Protein 6BXR (pdb70)

Foldseek 3Di:
DDWAQFVLQVRFIEAEDAFPPDVVRWDQQDDQDDPAAAAEEALDDLLQFQDDDDRSNSVLVLQVVLLVVLVNDADSVNRRVVRSVVVVVQLVVQQVVACDKDWDDCPDDDPWFNTKIKHANHRPCPQDHCVAFNHPAQMKMKTFTDLSRFPNSDLSRGIYMYHHAGAQRHDLVVNLVSLLSNLLNVLVNLLNCCVDPVVVVHHHAEYEYELHCPPPRNPPHDLQSSLLSLLVSSSVSCVVRVDNHHYYYIHDVVCSVVVNSVVSRVCVVVVVD

Structure (mmCIF, N/CA/C/O backbone):
data_6BXR
#
_entry.id   6BXR
#
_cell.length_a   45.090
_cell.length_b   62.110
_cell.length_c   89.210
_cell.angle_alpha   90.000
_cell.angle_beta   90.000
_cell.angle_gamma   90.000
#
_symmetry.space_group_name_H-M   'P 21 21 21'
#
loop_
_entity.id
_entity.type
_entity.pdbx_description
1 polymer 'Mitochondrial association factor 1'
2 non-polymer 'BROMIDE ION'
3 non-polymer 'SODIUM ION'
4 non-polymer GLYCEROL
5 water water
#
loop_
_atom_site.group_PDB
_atom_site.id
_atom_site.type_symbol
_atom_site.label_atom_id
_atom_site.label_alt_id
_atom_site.label_comp_id
_atom_site.label_asym_id
_atom_site.label_entity_id
_atom_site.label_seq_id
_atom_site.pdbx_PDB_ins_code
_atom_site.Cartn_x
_atom_site.Cartn_y
_atom_site.Cartn_z
_atom_site.occupancy
_atom_site.B_iso_or_equiv
_atom_site.auth_seq_id
_atom_site.auth_comp_id
_atom_site.auth_asym_id
_atom_site.auth_atom_id
_atom_site.pdbx_PDB_model_num
ATOM 1 N N . SER A 1 1 ? 8.823 3.867 0.693 1.00 27.15 173 SER A N 1
ATOM 2 C CA . SER A 1 1 ? 7.752 4.830 0.453 1.00 21.44 173 SER A CA 1
ATOM 3 C C . SER A 1 1 ? 7.730 5.915 1.523 1.00 27.22 173 SER A C 1
ATOM 4 O O . SER A 1 1 ? 8.436 5.833 2.531 1.00 24.90 173 SER A O 1
ATOM 7 N N . GLN A 1 2 ? 6.920 6.942 1.278 1.00 22.79 174 GLN A N 1
ATOM 8 C CA . GLN A 1 2 ? 6.700 8.028 2.220 1.00 24.95 174 GLN A CA 1
ATOM 9 C C . GLN A 1 2 ? 5.202 8.211 2.383 1.00 21.62 174 GLN A C 1
ATOM 10 O O . GLN A 1 2 ? 4.459 8.204 1.397 1.00 21.83 174 GLN A O 1
ATOM 16 N N . THR A 1 3 ? 4.760 8.348 3.628 1.00 20.86 175 THR A N 1
ATOM 17 C CA . THR A 1 3 ? 3.345 8.427 3.955 1.00 18.91 175 THR A CA 1
ATOM 18 C C . THR A 1 3 ? 3.086 9.721 4.708 1.00 22.91 175 THR A C 1
ATOM 19 O O . THR A 1 3 ? 3.805 10.042 5.659 1.00 20.06 175 THR A O 1
ATOM 23 N N . VAL A 1 4 ? 2.069 10.469 4.270 1.00 17.66 176 VAL A N 1
ATOM 24 C CA . VAL A 1 4 ? 1.741 11.770 4.840 1.00 18.00 176 VAL A CA 1
ATOM 25 C C . VAL A 1 4 ? 0.227 11.940 4.829 1.00 17.03 176 VAL A C 1
ATOM 26 O O . VAL A 1 4 ? -0.486 11.302 4.052 1.00 15.17 176 VAL A O 1
ATOM 30 N N . ASP A 1 5 ? -0.264 12.799 5.721 1.00 16.64 177 ASP A N 1
ATOM 31 C CA . ASP A 1 5 ? -1.672 13.180 5.752 1.00 17.97 177 ASP A CA 1
ATOM 32 C C . ASP A 1 5 ? -1.816 14.505 5.011 1.00 18.12 177 ASP A C 1
ATOM 33 O O . ASP A 1 5 ? -1.140 15.480 5.351 1.00 19.14 177 ASP A O 1
ATOM 38 N N . LEU A 1 6 ? -2.697 14.552 4.011 1.00 11.31 178 LEU A N 1
ATOM 39 C CA . LEU A 1 6 ? -2.842 15.735 3.168 1.00 13.49 178 LEU A CA 1
ATOM 40 C C . LEU A 1 6 ? -4.033 16.570 3.624 1.00 13.56 178 LEU A C 1
ATOM 41 O O . LEU A 1 6 ? -5.167 16.084 3.648 1.00 12.14 178 LEU A O 1
ATOM 46 N N . SER A 1 7 ? -3.772 17.833 3.966 1.00 13.09 179 SER A N 1
ATOM 47 C CA . SER A 1 7 ? -4.852 18.717 4.393 1.00 14.06 179 SER A CA 1
ATOM 48 C C . SER A 1 7 ? -5.833 18.992 3.266 1.00 12.29 179 SER A C 1
ATOM 49 O O . SER A 1 7 ? -7.027 19.208 3.523 1.00 15.13 179 SER A O 1
ATOM 52 N N . CYS A 1 8 ? -5.360 18.996 2.016 1.00 10.28 180 CYS A N 1
ATOM 53 C CA . CYS A 1 8 ? -6.244 19.251 0.887 1.00 11.19 180 CYS A CA 1
ATOM 54 C C . CYS A 1 8 ? -7.140 18.063 0.580 1.00 16.26 180 CYS A C 1
ATOM 55 O O . CYS A 1 8 ? -8.036 18.190 -0.262 1.00 15.29 180 CYS A O 1
ATOM 58 N N . LEU A 1 9 ? -6.891 16.917 1.211 1.00 12.43 181 LEU A N 1
ATOM 59 C CA . LEU A 1 9 ? -7.780 15.764 1.154 1.00 13.25 181 LEU A CA 1
ATOM 60 C C . LEU A 1 9 ? -8.422 15.511 2.513 1.00 16.18 181 LEU A C 1
ATOM 61 O O . LEU A 1 9 ? -8.641 14.361 2.907 1.00 16.77 181 LEU A O 1
ATOM 66 N N . SER A 1 10 ? -8.698 16.587 3.251 1.00 15.78 182 SER A N 1
ATOM 67 C CA . SER A 1 10 ? -9.348 16.513 4.561 1.00 18.16 182 SER A CA 1
ATOM 68 C C . SER A 1 10 ? -8.604 15.585 5.521 1.00 17.61 182 SER A C 1
ATOM 69 O O . SER A 1 10 ? -9.205 14.908 6.356 1.00 20.03 182 SER A O 1
ATOM 72 N N . GLY A 1 11 ? -7.279 15.551 5.411 1.00 15.10 183 GLY A N 1
ATOM 73 C CA . GLY A 1 11 ? -6.481 14.759 6.322 1.00 14.01 183 GLY A CA 1
ATOM 74 C C . GLY A 1 11 ? -6.302 13.309 5.932 1.00 15.64 183 GLY A C 1
ATOM 75 O O . GLY A 1 11 ? -5.760 12.530 6.730 1.00 16.23 183 GLY A O 1
ATOM 76 N N . THR A 1 12 ? -6.720 12.927 4.728 1.00 13.77 184 THR A N 1
ATOM 77 C CA . THR A 1 12 ? -6.544 11.555 4.271 1.00 14.28 184 THR A CA 1
ATOM 78 C C . THR A 1 12 ? -5.068 11.179 4.266 1.00 13.65 184 THR A C 1
ATOM 79 O O . THR A 1 12 ? -4.207 11.975 3.891 1.00 12.90 184 THR A O 1
ATOM 83 N N . THR A 1 13 ? -4.785 9.960 4.722 1.00 12.91 185 THR A N 1
ATOM 84 C CA . THR A 1 13 ? -3.442 9.402 4.697 1.00 12.31 185 THR A CA 1
ATOM 85 C C . THR A 1 13 ? -3.105 8.936 3.287 1.00 12.19 185 THR A C 1
ATOM 86 O O . THR A 1 13 ? -3.868 8.173 2.693 1.00 14.14 185 THR A O 1
ATOM 90 N N . VAL A 1 14 ? -1.971 9.393 2.754 1.00 12.35 186 VAL A N 1
ATOM 91 C CA . VAL A 1 14 ? -1.522 9.027 1.413 1.00 12.55 186 VAL A CA 1
ATOM 92 C C . VAL A 1 14 ? -0.119 8.442 1.492 1.00 14.03 186 VAL A C 1
ATOM 93 O O . VAL A 1 14 ? 0.801 9.080 2.016 1.00 14.74 186 VAL A O 1
ATOM 97 N N . ARG A 1 15 ? 0.051 7.257 0.920 1.00 11.62 187 ARG A N 1
ATOM 98 C CA . ARG A 1 15 ? 1.345 6.597 0.810 1.00 10.73 187 ARG A CA 1
ATOM 99 C C . ARG A 1 15 ? 1.853 6.737 -0.619 1.00 11.93 187 ARG A C 1
ATOM 100 O O . ARG A 1 15 ? 1.165 6.342 -1.568 1.00 14.55 187 ARG A O 1
ATOM 108 N N . PHE A 1 16 ? 3.026 7.342 -0.779 1.00 9.79 188 PHE A N 1
ATOM 109 C CA . PHE A 1 16 ? 3.656 7.488 -2.088 1.00 10.54 188 PHE A CA 1
ATOM 110 C C . PHE A 1 16 ? 4.773 6.461 -2.199 1.00 14.49 188 PHE A C 1
ATOM 111 O O . PHE A 1 16 ? 5.776 6.552 -1.485 1.00 14.65 188 PHE A O 1
ATOM 119 N N . PHE A 1 17 ? 4.602 5.486 -3.093 1.00 13.05 189 PHE A N 1
ATOM 120 C CA . PHE A 1 17 ? 5.577 4.409 -3.220 1.00 10.92 189 PHE A CA 1
ATOM 121 C C . PHE A 1 17 ? 6.805 4.867 -3.991 1.00 16.14 189 PHE A C 1
ATOM 122 O O . PHE A 1 17 ? 6.692 5.524 -5.026 1.00 14.44 189 PHE A O 1
ATOM 130 N N . GLY A 1 18 ? 7.982 4.488 -3.492 1.00 16.88 190 GLY A N 1
ATOM 131 C CA . GLY A 1 18 ? 9.202 4.613 -4.252 1.00 19.42 190 GLY A CA 1
ATOM 132 C C . GLY A 1 18 ? 9.438 3.375 -5.091 1.00 19.80 190 GLY A C 1
ATOM 133 O O . GLY A 1 18 ? 8.622 2.446 -5.102 1.00 17.58 190 GLY A O 1
ATOM 134 N N . PRO A 1 19 ? 10.554 3.340 -5.819 1.00 17.94 191 PRO A N 1
ATOM 135 C CA . PRO A 1 19 ? 10.857 2.166 -6.644 1.00 19.34 191 PRO A CA 1
ATOM 136 C C . PRO A 1 19 ? 10.922 0.899 -5.807 1.00 18.75 191 PRO A C 1
ATOM 137 O O . PRO A 1 19 ? 11.493 0.877 -4.714 1.00 19.05 191 PRO A O 1
ATOM 141 N N . SER A 1 20 ? 10.301 -0.158 -6.325 1.00 20.27 192 SER A N 1
ATOM 142 C CA . SER A 1 20 ? 10.330 -1.459 -5.681 1.00 20.90 192 SER A CA 1
ATOM 143 C C . SER A 1 20 ? 11.634 -2.174 -6.012 1.00 19.71 192 SER A C 1
ATOM 144 O O . SER A 1 20 ? 12.479 -1.668 -6.754 1.00 19.74 192 SER A O 1
ATOM 147 N N . HIS A 1 21 ? 11.782 -3.377 -5.458 1.00 20.65 193 HIS A N 1
ATOM 148 C CA . HIS A 1 21 ? 12.884 -4.281 -5.768 1.00 22.00 193 HIS A CA 1
ATOM 149 C C . HIS A 1 21 ? 12.745 -4.926 -7.140 1.00 23.05 193 HIS A C 1
ATOM 150 O O . HIS A 1 21 ? 13.661 -5.638 -7.563 1.00 27.20 193 HIS A O 1
ATOM 157 N N . HIS A 1 22 ? 11.639 -4.703 -7.840 1.00 22.03 194 HIS A N 1
ATOM 158 C CA . HIS A 1 22 ? 11.373 -5.386 -9.094 1.00 21.02 194 HIS A CA 1
ATOM 159 C C . HIS A 1 22 ? 11.964 -4.615 -10.270 1.00 18.32 194 HIS A C 1
ATOM 160 O O . HIS A 1 22 ? 12.298 -3.432 -10.169 1.00 18.43 194 HIS A O 1
ATOM 167 N N . PHE A 1 23 ? 12.113 -5.317 -11.391 1.00 21.89 195 PHE A N 1
ATOM 168 C CA . PHE A 1 23 ? 12.619 -4.688 -12.601 1.00 19.98 195 PHE A CA 1
ATOM 169 C C . PHE A 1 23 ? 11.722 -3.527 -13.004 1.00 25.35 195 PHE A C 1
ATOM 170 O O . PHE A 1 23 ? 10.502 -3.677 -13.115 1.00 24.85 195 PHE A O 1
ATOM 178 N N . GLY A 1 24 ? 12.328 -2.367 -13.240 1.00 22.00 196 GLY A N 1
ATOM 179 C CA . GLY A 1 24 ? 11.562 -1.174 -13.516 1.00 25.07 196 GLY A CA 1
ATOM 180 C C . GLY A 1 24 ? 10.932 -0.533 -12.301 1.00 22.41 196 GLY A C 1
ATOM 181 O O . GLY A 1 24 ? 10.292 0.519 -12.443 1.00 24.23 196 GLY A O 1
ATOM 182 N N . GLY A 1 25 ? 11.080 -1.135 -11.118 1.00 19.80 197 GLY A N 1
ATOM 183 C CA . GLY A 1 25 ? 10.640 -0.545 -9.868 1.00 19.98 197 GLY A CA 1
ATOM 184 C C . GLY A 1 25 ? 9.149 -0.578 -9.612 1.00 18.92 197 GLY A C 1
ATOM 185 O O . GLY A 1 25 ? 8.693 0.047 -8.650 1.00 18.17 197 GLY A O 1
ATOM 186 N N . PHE A 1 26 ? 8.377 -1.302 -10.418 1.00 19.00 198 PHE A N 1
ATOM 187 C CA . PHE A 1 26 ? 6.924 -1.219 -10.323 1.00 15.10 198 PHE A CA 1
ATOM 188 C C . PHE A 1 26 ? 6.428 -1.753 -8.983 1.00 16.83 198 PHE A C 1
ATOM 189 O O . PHE A 1 26 ? 6.952 -2.732 -8.447 1.00 14.98 198 PHE A O 1
ATOM 197 N N . THR A 1 27 ? 5.413 -1.093 -8.438 1.00 12.09 199 THR A N 1
ATOM 198 C CA . THR A 1 27 ? 4.870 -1.494 -7.150 1.00 13.88 199 THR A CA 1
ATOM 199 C C . THR A 1 27 ? 4.065 -2.778 -7.311 1.00 11.03 199 THR A C 1
ATOM 200 O O . THR A 1 27 ? 3.252 -2.877 -8.237 1.00 9.37 199 THR A O 1
ATOM 204 N N . PRO A 1 28 ? 4.263 -3.781 -6.459 1.00 10.95 200 PRO A N 1
ATOM 205 C CA . PRO A 1 28 ? 3.433 -4.989 -6.562 1.00 9.71 200 PRO A CA 1
ATOM 206 C C . PRO A 1 28 ? 1.978 -4.644 -6.302 1.00 9.48 200 PRO A C 1
ATOM 207 O O . PRO A 1 28 ? 1.667 -3.722 -5.547 1.00 10.06 200 PRO A O 1
ATOM 211 N N . LEU A 1 29 ? 1.083 -5.386 -6.959 1.00 11.90 201 LEU A N 1
ATOM 212 C CA . LEU A 1 29 ? -0.344 -5.131 -6.771 1.00 10.39 201 LEU A CA 1
ATOM 213 C C . LEU A 1 29 ? -0.786 -5.482 -5.358 1.00 10.71 201 LEU A C 1
ATOM 214 O O . LEU A 1 29 ? -1.627 -4.785 -4.777 1.00 8.76 201 LEU A O 1
ATOM 219 N N . TYR A 1 30 ? -0.240 -6.563 -4.799 1.00 9.70 202 TYR A N 1
ATOM 220 C CA . TYR A 1 30 ? -0.597 -7.051 -3.472 1.00 8.93 202 TYR A CA 1
ATOM 221 C C . TYR A 1 30 ? 0.670 -7.480 -2.747 1.00 10.84 202 TYR A C 1
ATOM 222 O O . TYR A 1 30 ? 1.622 -7.955 -3.369 1.00 12.72 202 TYR A O 1
ATOM 231 N N . ASP A 1 31 ? 0.668 -7.303 -1.406 1.00 11.38 203 ASP A N 1
ATOM 232 C CA . ASP A 1 31 ? 1.795 -7.533 -0.514 1.00 11.36 203 ASP A CA 1
ATOM 233 C C . ASP A 1 31 ? 1.712 -8.915 0.120 1.00 12.11 203 ASP A C 1
ATOM 234 O O . ASP A 1 31 ? 0.625 -9.489 0.244 1.00 12.46 203 ASP A O 1
ATOM 239 N N . PRO A 1 32 ? 2.851 -9.463 0.543 1.00 11.99 204 PRO A N 1
ATOM 240 C CA . PRO A 1 32 ? 2.838 -10.829 1.087 1.00 15.81 204 PRO A CA 1
ATOM 241 C C . PRO A 1 32 ? 2.231 -10.942 2.473 1.00 14.62 204 PRO A C 1
ATOM 242 O O . PRO A 1 32 ? 1.687 -12.003 2.804 1.00 18.24 204 PRO A O 1
ATOM 246 N N . ALA A 1 33 ? 2.318 -9.909 3.308 1.00 16.46 205 ALA A N 1
ATOM 247 C CA . ALA A 1 33 ? 1.841 -9.996 4.690 1.00 21.20 205 ALA A CA 1
ATOM 248 C C . ALA A 1 33 ? 1.146 -8.702 5.080 1.00 20.43 205 ALA A C 1
ATOM 249 O O . ALA A 1 33 ? 1.528 -8.038 6.048 1.00 21.76 205 ALA A O 1
ATOM 251 N N . PRO A 1 34 ? 0.097 -8.321 4.353 1.00 19.98 206 PRO A N 1
ATOM 252 C CA . PRO A 1 34 ? -0.567 -7.049 4.646 1.00 16.17 206 PRO A CA 1
ATOM 253 C C . PRO A 1 34 ? -1.295 -7.098 5.979 1.00 17.33 206 PRO A C 1
ATOM 254 O O . PRO A 1 34 ? -1.867 -8.122 6.365 1.00 20.27 206 PRO A O 1
ATOM 258 N N . ASP A 1 35 ? -1.264 -5.972 6.689 1.00 18.11 207 ASP A N 1
ATOM 259 C CA . ASP A 1 35 ? -2.000 -5.867 7.940 1.00 22.02 207 ASP A CA 1
ATOM 260 C C . ASP A 1 35 ? -3.337 -5.161 7.778 1.00 22.24 207 ASP A C 1
ATOM 261 O O . ASP A 1 35 ? -4.101 -5.084 8.746 1.00 21.62 207 ASP A O 1
ATOM 266 N N . LYS A 1 36 ? -3.649 -4.668 6.580 1.00 17.95 208 LYS A N 1
ATOM 267 C CA . LYS A 1 36 ? -4.977 -4.149 6.287 1.00 17.87 208 LYS A CA 1
ATOM 268 C C . LYS A 1 36 ? -5.351 -4.512 4.855 1.00 14.44 208 LYS A C 1
ATOM 269 O O . LYS A 1 36 ? -4.516 -4.976 4.072 1.00 12.16 208 LYS A O 1
ATOM 275 N N . ARG A 1 37 ? -6.633 -4.324 4.524 1.00 10.62 209 ARG A N 1
ATOM 276 C CA . ARG A 1 37 ? -7.160 -4.703 3.212 1.00 12.02 209 ARG A CA 1
ATOM 277 C C . ARG A 1 37 ? -7.046 -3.510 2.280 1.00 9.78 209 ARG A C 1
ATOM 278 O O . ARG A 1 37 ? -7.787 -2.530 2.416 1.00 9.51 209 ARG A O 1
ATOM 286 N N . VAL A 1 38 ? -6.116 -3.596 1.337 1.00 9.36 210 VAL A N 1
ATOM 287 C CA . VAL A 1 38 ? -5.895 -2.565 0.329 1.00 8.96 210 VAL A CA 1
ATOM 288 C C . VAL A 1 38 ? -6.366 -3.117 -1.011 1.00 7.77 210 VAL A C 1
ATOM 289 O O . VAL A 1 38 ? -5.827 -4.121 -1.500 1.00 9.07 210 VAL A O 1
ATOM 293 N N . ALA A 1 39 ? -7.373 -2.467 -1.596 1.00 9.01 211 ALA A N 1
ATOM 294 C CA . ALA A 1 39 ? -7.885 -2.823 -2.918 1.00 9.95 211 ALA A CA 1
ATOM 295 C C . ALA A 1 39 ? -7.083 -2.098 -3.994 1.00 7.34 211 ALA A C 1
ATOM 296 O O . ALA A 1 39 ? -6.972 -0.868 -3.979 1.00 8.11 211 ALA A O 1
ATOM 298 N N . THR A 1 40 ? -6.525 -2.850 -4.932 1.00 6.18 212 THR A N 1
ATOM 299 C CA . THR A 1 40 ? -5.753 -2.234 -6.003 1.00 7.35 212 THR A CA 1
ATOM 300 C C . THR A 1 40 ? -6.649 -1.981 -7.209 1.00 8.31 212 THR A C 1
ATOM 301 O O . THR A 1 40 ? -7.522 -2.796 -7.537 1.00 6.96 212 THR A O 1
ATOM 305 N N . VAL A 1 41 ? -6.457 -0.819 -7.841 1.00 6.39 213 VAL A N 1
ATOM 306 C CA . VAL A 1 41 ? -7.360 -0.328 -8.874 1.00 6.66 213 VAL A CA 1
ATOM 307 C C . VAL A 1 41 ? -6.717 -0.582 -10.228 1.00 10.23 213 VAL A C 1
ATOM 308 O O . VAL A 1 41 ? -5.685 0.010 -10.556 1.00 10.37 213 VAL A O 1
ATOM 312 N N . ASP A 1 42 ? -7.324 -1.470 -11.009 1.00 7.30 214 ASP A N 1
ATOM 313 C CA . ASP A 1 42 ? -6.861 -1.755 -12.361 1.00 7.02 214 ASP A CA 1
ATOM 314 C C . ASP A 1 42 ? -7.193 -0.582 -13.275 1.00 9.56 214 ASP A C 1
ATOM 315 O O . ASP A 1 42 ? -8.322 -0.086 -13.269 1.00 10.09 214 ASP A O 1
ATOM 320 N N . ALA A 1 43 ? -6.200 -0.128 -14.044 1.00 7.27 215 ALA A N 1
ATOM 321 C CA . ALA A 1 43 ? -6.417 0.831 -15.130 1.00 8.83 215 ALA A CA 1
ATOM 322 C C . ALA A 1 43 ? -6.989 0.041 -16.301 1.00 9.76 215 ALA A C 1
ATOM 323 O O . ALA A 1 43 ? -6.267 -0.502 -17.148 1.00 11.26 215 ALA A O 1
ATOM 325 N N . GLY A 1 44 ? -8.310 -0.055 -16.335 1.00 8.42 216 GLY A N 1
ATOM 326 C CA . GLY A 1 44 ? -8.956 -0.945 -17.271 1.00 9.72 216 GLY A CA 1
ATOM 327 C C . GLY A 1 44 ? -8.984 -0.454 -18.706 1.00 10.31 216 GLY A C 1
ATOM 328 O O . GLY A 1 44 ? -8.713 0.699 -19.025 1.00 12.13 216 GLY A O 1
ATOM 329 N N . ALA A 1 45 ? -9.331 -1.387 -19.586 1.00 7.58 217 ALA A N 1
ATOM 330 C CA . ALA A 1 45 ? -9.571 -1.121 -20.990 1.00 8.67 217 ALA A CA 1
ATOM 331 C C . ALA A 1 45 ? -11.026 -0.718 -21.190 1.00 9.73 217 ALA A C 1
ATOM 332 O O . ALA A 1 45 ? -11.907 -1.113 -20.422 1.00 10.42 217 ALA A O 1
ATOM 334 N N . ASN A 1 46 ? -11.275 0.065 -22.243 1.00 9.84 218 ASN A N 1
ATOM 335 C CA . ASN A 1 46 ? -12.643 0.467 -22.553 1.00 10.53 218 ASN A CA 1
ATOM 336 C C . ASN A 1 46 ? -13.543 -0.744 -22.766 1.00 14.08 218 ASN A C 1
ATOM 337 O O . ASN A 1 46 ? -14.738 -0.700 -22.453 1.00 10.73 218 ASN A O 1
ATOM 342 N N . ALA A 1 47 ? -12.988 -1.832 -23.307 1.00 10.42 219 ALA A N 1
ATOM 343 C CA . ALA A 1 47 ? -13.764 -3.026 -23.613 1.00 10.53 219 ALA A CA 1
ATOM 344 C C . ALA A 1 47 ? -13.970 -3.932 -22.401 1.00 11.14 219 ALA A C 1
ATOM 345 O O . ALA A 1 47 ? -14.669 -4.944 -22.520 1.00 12.27 219 ALA A O 1
ATOM 347 N N . LEU A 1 48 ? -13.394 -3.585 -21.242 1.00 9.52 220 LEU A N 1
ATOM 348 C CA . LEU A 1 48 ? -13.715 -4.163 -19.935 1.00 9.20 220 LEU A CA 1
ATOM 349 C C . LEU A 1 48 ? -13.152 -5.565 -19.713 1.00 10.06 220 LEU A C 1
ATOM 350 O O . LEU A 1 48 ? -13.596 -6.258 -18.800 1.00 10.33 220 LEU A O 1
ATOM 355 N N . PHE A 1 49 ? -12.148 -5.991 -20.474 1.00 8.60 221 PHE A N 1
ATOM 356 C CA . PHE A 1 49 ? -11.471 -7.251 -20.201 1.00 9.49 221 PHE A CA 1
ATOM 357 C C . PHE A 1 49 ? -10.303 -7.046 -19.234 1.00 8.91 221 PHE A C 1
ATOM 358 O O . PHE A 1 49 ? -9.731 -5.956 -19.127 1.00 7.54 221 PHE A O 1
ATOM 366 N N . ILE A 1 50 ? -9.930 -8.129 -18.550 1.00 8.33 222 ILE A N 1
ATOM 367 C CA . ILE A 1 50 ? -8.696 -8.182 -17.776 1.00 9.20 222 ILE A CA 1
ATOM 368 C C . ILE A 1 50 ? -7.683 -8.968 -18.597 1.00 10.02 222 ILE A C 1
ATOM 369 O O . ILE A 1 50 ? -7.888 -10.152 -18.882 1.00 11.27 222 ILE A O 1
ATOM 374 N N . GLY A 1 51 ? -6.611 -8.299 -19.001 1.00 10.75 223 GLY A N 1
ATOM 375 C CA . GLY A 1 51 ? -5.652 -8.865 -19.933 1.00 9.83 223 GLY A CA 1
ATOM 376 C C . GLY A 1 51 ? -4.864 -7.737 -20.577 1.00 12.41 223 GLY A C 1
ATOM 377 O O . GLY A 1 51 ? -4.849 -6.621 -20.081 1.00 12.23 223 GLY A O 1
ATOM 378 N N . GLY A 1 52 ? -4.203 -8.061 -21.679 1.00 14.88 224 GLY A N 1
ATOM 379 C CA . GLY A 1 52 ? -3.482 -7.034 -22.407 1.00 17.21 224 GLY A CA 1
ATOM 380 C C . GLY A 1 52 ? -2.165 -6.666 -21.742 1.00 15.95 224 GLY A C 1
ATOM 381 O O . GLY A 1 52 ? -1.515 -7.478 -21.085 1.00 14.38 224 GLY A O 1
ATOM 382 N N . GLY A 1 53 ? -1.763 -5.411 -21.934 1.00 14.97 225 GLY A N 1
ATOM 383 C CA . GLY A 1 53 ? -0.501 -4.919 -21.436 1.00 17.33 225 GLY A CA 1
ATOM 384 C C . GLY A 1 53 ? -0.647 -4.027 -20.215 1.00 18.48 225 GLY A C 1
ATOM 385 O O . GLY A 1 53 ? -1.727 -3.841 -19.658 1.00 15.78 225 GLY A O 1
ATOM 386 N N . GLY A 1 54 ? 0.493 -3.478 -19.807 1.00 17.33 226 GLY A N 1
ATOM 387 C CA . GLY A 1 54 ? 0.566 -2.547 -18.700 1.00 13.88 226 GLY A CA 1
ATOM 388 C C . GLY A 1 54 ? -0.027 -3.114 -17.424 1.00 14.32 226 GLY A C 1
ATOM 389 O O . GLY A 1 54 ? 0.049 -4.316 -17.139 1.00 13.89 226 GLY A O 1
ATOM 390 N N . LEU A 1 55 ? -0.668 -2.221 -16.667 1.00 12.55 227 LEU A N 1
ATOM 391 C CA . LEU A 1 55 ? -1.223 -2.582 -15.368 1.00 9.21 227 LEU A CA 1
ATOM 392 C C . LEU A 1 55 ? -2.323 -3.635 -15.496 1.00 10.00 227 LEU A C 1
ATOM 393 O O . LEU A 1 55 ? -2.414 -4.553 -14.673 1.00 10.23 227 LEU A O 1
ATOM 398 N N . ASN A 1 56 ? -3.174 -3.514 -16.517 1.00 9.43 228 ASN A N 1
ATOM 399 C CA . ASN A 1 56 ? -4.233 -4.503 -16.723 1.00 6.12 228 ASN A CA 1
ATOM 400 C C . ASN A 1 56 ? -3.636 -5.884 -16.956 1.00 10.38 228 ASN A C 1
ATOM 401 O O . ASN A 1 56 ? -4.138 -6.887 -16.432 1.00 10.87 228 ASN A O 1
ATOM 406 N N . GLY A 1 57 ? -2.538 -5.949 -17.713 1.00 9.70 229 GLY A N 1
ATOM 407 C CA . GLY A 1 57 ? -1.843 -7.210 -17.895 1.00 11.88 229 GLY A CA 1
ATOM 408 C C . GLY A 1 57 ? -1.235 -7.739 -16.610 1.00 14.30 229 GLY A C 1
ATOM 409 O O . GLY A 1 57 ? -1.164 -8.952 -16.409 1.00 13.86 229 GLY A O 1
ATOM 410 N N . GLN A 1 58 ? -0.775 -6.846 -15.729 1.00 11.43 230 GLN A N 1
ATOM 411 C CA . GLN A 1 58 ? -0.269 -7.297 -14.437 1.00 13.85 230 GLN A CA 1
ATOM 412 C C . GLN A 1 58 ? -1.378 -7.887 -13.572 1.00 13.46 230 GLN A C 1
ATOM 413 O O . GLN A 1 58 ? -1.141 -8.858 -12.844 1.00 12.85 230 GLN A O 1
ATOM 419 N N . PHE A 1 59 ? -2.595 -7.335 -13.641 1.00 11.68 231 PHE A N 1
ATOM 420 C CA . PHE A 1 59 ? -3.714 -7.961 -12.940 1.00 8.98 231 PHE A CA 1
ATOM 421 C C . PHE A 1 59 ? -3.994 -9.349 -13.496 1.00 9.51 231 PHE A C 1
ATOM 422 O O . PHE A 1 59 ? -4.245 -10.294 -12.734 1.00 10.71 231 PHE A O 1
ATOM 430 N N . ALA A 1 60 ? -3.975 -9.485 -14.823 1.00 11.27 232 ALA A N 1
ATOM 431 C CA . ALA A 1 60 ? -4.192 -10.791 -15.429 1.00 10.20 232 ALA A CA 1
ATOM 432 C C . ALA A 1 60 ? -3.152 -11.780 -14.932 1.00 11.21 232 ALA A C 1
ATOM 433 O O . ALA A 1 60 ? -3.489 -12.885 -14.492 1.00 12.19 232 ALA A O 1
ATOM 435 N N . LYS A 1 61 ? -1.880 -11.376 -14.957 1.00 12.79 233 LYS A N 1
ATOM 436 C CA . LYS A 1 61 ? -0.796 -12.256 -14.523 1.00 12.67 233 LYS A CA 1
ATOM 437 C C . LYS A 1 61 ? -0.984 -12.693 -13.073 1.00 13.99 233 LYS A C 1
ATOM 438 O O . LYS A 1 61 ? -0.880 -13.883 -12.749 1.00 12.71 233 LYS A O 1
ATOM 444 N N . THR A 1 62 ? -1.284 -11.743 -12.188 1.00 11.49 234 THR A N 1
ATOM 445 C CA . THR A 1 62 ? -1.491 -12.073 -10.780 1.00 12.05 234 THR A CA 1
ATOM 446 C C . THR A 1 62 ? -2.583 -13.124 -10.611 1.00 11.71 234 THR A C 1
ATOM 447 O O . THR A 1 62 ? -2.403 -14.120 -9.902 1.00 12.29 234 THR A O 1
ATOM 451 N N . LEU A 1 63 ? -3.728 -12.923 -11.262 1.00 10.00 235 LEU A N 1
ATOM 452 C CA . LEU A 1 63 ? -4.836 -13.857 -11.095 1.00 10.66 235 LEU A CA 1
ATOM 453 C C . LEU A 1 63 ? -4.522 -15.205 -11.736 1.00 13.34 235 LEU A C 1
ATOM 454 O O . LEU A 1 63 ? -4.835 -16.262 -11.170 1.00 11.00 235 LEU A O 1
ATOM 459 N N . LEU A 1 64 ? -3.927 -15.182 -12.930 1.00 9.22 236 LEU A N 1
ATOM 460 C CA . LEU A 1 64 ? -3.570 -16.420 -13.614 1.00 9.43 236 LEU A CA 1
ATOM 461 C C . LEU A 1 64 ? -2.541 -17.215 -12.821 1.00 11.54 236 LEU A C 1
ATOM 462 O O . LEU A 1 64 ? -2.624 -18.448 -12.743 1.00 14.57 236 LEU A O 1
ATOM 467 N N . GLU A 1 65 ? -1.572 -16.530 -12.212 1.00 11.09 237 GLU A N 1
ATOM 468 C CA . GLU A 1 65 ? -0.556 -17.248 -11.450 1.00 15.42 237 GLU A CA 1
ATOM 469 C C . GLU A 1 65 ? -1.144 -17.899 -10.204 1.00 14.82 237 GLU A C 1
ATOM 470 O O . GLU A 1 65 ? -0.800 -19.042 -9.874 1.00 14.09 237 GLU A O 1
ATOM 476 N N . GLU A 1 66 ? -2.041 -17.201 -9.506 1.00 12.17 238 GLU A N 1
ATOM 477 C CA . GLU A 1 66 ? -2.680 -17.807 -8.348 1.00 11.68 238 GLU A CA 1
ATOM 478 C C . GLU A 1 66 ? -3.565 -18.978 -8.762 1.00 12.62 238 GLU A C 1
ATOM 479 O O . GLU A 1 66 ? -3.546 -20.036 -8.123 1.00 13.05 238 GLU A O 1
ATOM 485 N N . ALA A 1 67 ? -4.324 -18.825 -9.848 1.00 10.18 239 ALA A N 1
ATOM 486 C CA . ALA A 1 67 ? -5.138 -19.939 -10.317 1.00 13.05 239 ALA A CA 1
ATOM 487 C C . ALA A 1 67 ? -4.278 -21.163 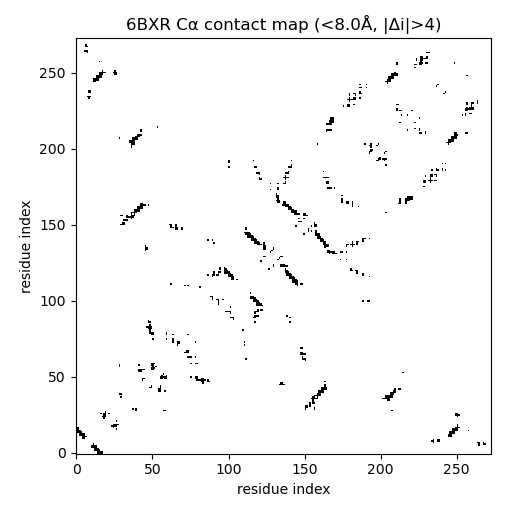-10.624 1.00 12.61 239 ALA A C 1
ATOM 488 O O . ALA A 1 67 ? -4.634 -22.287 -10.250 1.00 14.30 239 ALA A O 1
ATOM 490 N N . GLU A 1 68 ? -3.138 -20.960 -11.292 1.00 13.97 240 GLU A N 1
ATOM 491 C CA . GLU A 1 68 ? -2.257 -22.077 -11.640 1.00 13.79 240 GLU A CA 1
ATOM 492 C C . GLU A 1 68 ? -1.766 -22.804 -10.391 1.00 14.50 240 GLU A C 1
ATOM 493 O O . GLU A 1 68 ? -1.716 -24.043 -10.357 1.00 15.05 240 GLU A O 1
ATOM 499 N N . LYS A 1 69 ? -1.397 -22.048 -9.351 1.00 14.62 241 LYS A N 1
ATOM 500 C CA . LYS A 1 69 ? -0.954 -22.664 -8.097 1.00 11.37 241 LYS A CA 1
ATOM 501 C C . LYS A 1 69 ? -2.026 -23.567 -7.509 1.00 14.46 241 LYS A C 1
ATOM 502 O O . LYS A 1 69 ? -1.714 -24.578 -6.867 1.00 12.53 241 LYS A O 1
ATOM 508 N N . HIS A 1 70 ? -3.293 -23.206 -7.690 1.00 14.66 242 HIS A N 1
ATOM 509 C CA . HIS A 1 70 ? -4.398 -23.969 -7.135 1.00 14.94 242 HIS A CA 1
ATOM 510 C C . HIS A 1 70 ? -4.914 -25.041 -8.083 1.00 16.62 242 HIS A C 1
ATOM 511 O O . HIS A 1 70 ? -5.901 -25.709 -7.760 1.00 18.12 242 HIS A O 1
ATOM 518 N N . GLY A 1 71 ? -4.258 -25.237 -9.224 1.00 16.62 243 GLY A N 1
ATOM 519 C CA . GLY A 1 71 ? -4.682 -26.250 -10.163 1.00 19.82 243 GLY A CA 1
ATOM 520 C C . GLY A 1 71 ? -5.952 -25.913 -10.898 1.00 21.39 243 GLY A C 1
ATOM 521 O O . GLY A 1 71 ? -6.582 -26.803 -11.467 1.00 25.08 243 GLY A O 1
ATOM 522 N N . ILE A 1 72 ? -6.357 -24.651 -10.882 1.00 15.88 244 ILE A N 1
ATOM 523 C CA . ILE A 1 72 ? -7.523 -24.201 -11.624 1.00 19.81 244 ILE A CA 1
ATOM 524 C C . ILE A 1 72 ? -7.104 -23.979 -13.068 1.00 22.37 244 ILE A C 1
ATOM 525 O O . ILE A 1 72 ? -6.177 -23.209 -13.342 1.00 24.25 244 ILE A O 1
ATOM 530 N N . ARG A 1 73 ? -7.776 -24.655 -13.995 1.00 22.71 245 ARG A N 1
ATOM 531 C CA . ARG A 1 73 ? -7.454 -24.508 -15.411 1.00 22.50 245 ARG A CA 1
ATOM 532 C C . ARG A 1 73 ? -8.108 -23.215 -15.892 1.00 22.05 245 ARG A C 1
ATOM 533 O O . ARG A 1 73 ? -9.330 -23.126 -16.023 1.00 29.09 245 ARG A O 1
ATOM 541 N N . LEU A 1 74 ? -7.285 -22.193 -16.112 1.00 20.49 246 LEU A N 1
ATOM 542 C CA . LEU A 1 74 ? -7.765 -20.870 -16.504 1.00 17.22 246 LEU A CA 1
ATOM 543 C C . LEU A 1 74 ? -6.713 -20.272 -17.423 1.00 14.91 246 LEU A C 1
ATOM 544 O O . LEU A 1 74 ? -5.618 -19.943 -16.960 1.00 15.72 246 LEU A O 1
ATOM 549 N N . THR A 1 75 ? -7.032 -20.127 -18.700 1.00 12.96 247 THR A N 1
ATOM 550 C CA . THR A 1 75 ? -6.068 -19.510 -19.600 1.00 14.11 247 THR A CA 1
ATOM 551 C C . THR A 1 75 ? -6.234 -17.998 -19.604 1.00 14.35 247 THR A C 1
ATOM 552 O O . THR A 1 75 ? -7.273 -17.475 -19.190 1.00 11.65 247 THR A O 1
ATOM 556 N N . PRO A 1 76 ? -5.227 -17.256 -20.069 1.00 13.71 248 PRO A N 1
ATOM 557 C CA . PRO A 1 76 ? -5.418 -15.801 -20.197 1.00 14.06 248 PRO A CA 1
ATOM 558 C C . PRO A 1 76 ? -6.593 -15.437 -21.090 1.00 13.79 248 PRO A C 1
ATOM 559 O O . PRO A 1 76 ? -7.313 -14.464 -20.809 1.00 12.90 248 PRO A O 1
ATOM 563 N N . GLU A 1 77 ? -6.821 -16.212 -22.152 1.00 13.33 249 GLU A N 1
ATOM 564 C CA . GLU A 1 77 ? -7.942 -15.936 -23.045 1.00 13.84 249 GLU A CA 1
ATOM 565 C C . GLU A 1 77 ? -9.280 -16.145 -22.343 1.00 11.43 249 GLU A C 1
ATOM 566 O O . GLU A 1 77 ? -10.207 -15.335 -22.504 1.00 11.52 249 GLU A O 1
ATOM 572 N N . GLU A 1 78 ? -9.396 -17.222 -21.562 1.00 12.29 250 GLU A N 1
ATOM 573 C CA . GLU A 1 78 ? -10.600 -17.448 -20.771 1.00 11.05 250 GLU A CA 1
ATOM 574 C C . GLU A 1 78 ? -10.786 -16.349 -19.735 1.00 11.79 250 GLU A C 1
ATOM 575 O O . GLU A 1 78 ? -11.908 -15.877 -19.522 1.00 12.47 250 GLU A O 1
ATOM 581 N N . LEU A 1 79 ? -9.700 -15.915 -19.092 1.00 11.22 251 LEU A N 1
ATOM 582 C CA . LEU A 1 79 ? -9.838 -14.847 -18.108 1.00 8.63 251 LEU A CA 1
ATOM 583 C C . LEU A 1 79 ? -10.292 -13.556 -18.774 1.00 11.22 251 LEU A C 1
ATOM 584 O O . LEU A 1 79 ? -11.153 -12.844 -18.242 1.00 10.50 251 LEU A O 1
ATOM 589 N N . SER A 1 80 ? -9.724 -13.244 -19.940 1.00 11.38 252 SER A N 1
ATOM 590 C CA . SER A 1 80 ? -10.098 -12.038 -20.670 1.00 9.72 252 SER A CA 1
ATOM 591 C C . SER A 1 80 ? -11.572 -12.066 -21.066 1.00 9.93 252 SER A C 1
ATOM 592 O O . SER A 1 80 ? -12.312 -11.096 -20.844 1.00 11.44 252 SER A O 1
ATOM 595 N N . GLN A 1 81 ? -12.016 -13.174 -21.655 1.00 10.32 253 GLN A N 1
ATOM 596 C CA . GLN A 1 81 ? -13.401 -13.257 -22.113 1.00 11.01 253 GLN A CA 1
ATOM 597 C C . GLN A 1 81 ? -14.371 -13.238 -20.944 1.00 11.42 253 GLN A C 1
ATOM 598 O O . GLN A 1 81 ? -15.429 -12.604 -21.022 1.00 10.61 253 GLN A O 1
ATOM 604 N N . HIS A 1 82 ? -14.026 -13.940 -19.859 1.00 10.02 254 HIS A N 1
ATOM 605 C CA . HIS A 1 82 ? -14.913 -14.047 -18.707 1.00 11.18 254 HIS A CA 1
ATOM 606 C C . HIS A 1 82 ? -15.042 -12.712 -17.994 1.00 11.45 254 HIS A C 1
ATOM 607 O O . HIS A 1 82 ? -16.154 -12.236 -17.736 1.00 9.26 254 HIS A O 1
ATOM 614 N N . SER A 1 83 ? -13.909 -12.098 -17.660 1.00 10.84 255 SER A N 1
ATOM 615 C CA . SER A 1 83 ? -13.955 -10.806 -16.988 1.00 8.86 255 SER A CA 1
ATOM 616 C C . SER A 1 83 ? -14.703 -9.785 -1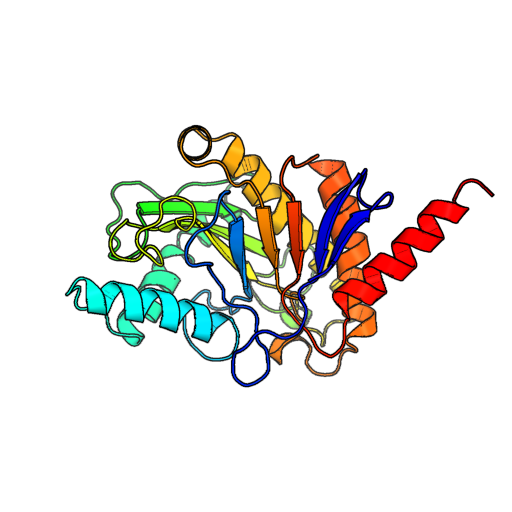7.833 1.00 9.38 255 SER A C 1
ATOM 617 O O . SER A 1 83 ? -15.462 -8.967 -17.301 1.00 10.51 255 SER A O 1
ATOM 620 N N . GLN A 1 84 ? -14.532 -9.835 -19.160 1.00 9.16 256 GLN A N 1
ATOM 621 C CA . GLN A 1 84 ? -15.269 -8.920 -20.024 1.00 8.90 256 GLN A CA 1
ATOM 622 C C . GLN A 1 84 ? -16.770 -9.171 -19.945 1.00 9.32 256 GLN A C 1
ATOM 623 O O . GLN A 1 84 ? -17.557 -8.224 -19.830 1.00 10.40 256 GLN A O 1
ATOM 629 N N . ARG A 1 85 ? -17.186 -10.440 -19.981 1.00 9.18 257 ARG A N 1
ATOM 630 C CA . ARG A 1 85 ? -18.610 -10.751 -19.920 1.00 11.34 257 ARG A CA 1
ATOM 631 C C . ARG A 1 85 ? -19.217 -10.279 -18.603 1.00 12.87 257 ARG A C 1
ATOM 632 O O . ARG A 1 85 ? -20.286 -9.653 -18.590 1.00 10.91 257 ARG A O 1
ATOM 640 N N . ILE A 1 86 ? -18.529 -10.559 -17.487 1.00 8.88 258 ILE A N 1
ATOM 641 C CA . ILE A 1 86 ? -18.989 -10.130 -16.164 1.00 10.50 258 ILE A CA 1
ATOM 642 C C . ILE A 1 86 ? -19.106 -8.614 -16.105 1.00 10.74 258 ILE A C 1
ATOM 643 O O . ILE A 1 86 ? -20.115 -8.062 -15.651 1.00 9.10 258 ILE A O 1
ATOM 648 N N . GLN A 1 87 ? -18.062 -7.915 -16.547 1.00 8.77 259 GLN A N 1
ATOM 649 C CA . GLN A 1 87 ? -18.074 -6.467 -16.382 1.00 6.53 259 GLN A CA 1
ATOM 650 C C . GLN A 1 87 ? -18.990 -5.777 -17.388 1.00 9.68 259 GLN A C 1
ATOM 651 O O . GLN A 1 87 ? -19.580 -4.745 -17.057 1.00 9.92 259 GLN A O 1
ATOM 657 N N . GLN A 1 88 ? -19.141 -6.322 -18.604 1.00 9.44 260 GLN A N 1
ATOM 658 C CA A GLN A 1 88 ? -20.179 -5.834 -19.508 0.56 10.24 260 GLN A CA 1
ATOM 659 C CA B GLN A 1 88 ? -20.173 -5.801 -19.493 0.44 10.22 260 GLN A CA 1
ATOM 660 C C . GLN A 1 88 ? -21.555 -5.956 -18.868 1.00 11.09 260 GLN A C 1
ATOM 661 O O . GLN A 1 88 ? -22.388 -5.048 -18.970 1.00 11.86 260 GLN A O 1
ATOM 672 N N . SER A 1 89 ? -21.811 -7.082 -18.190 1.00 10.68 261 SER A N 1
ATOM 673 C CA . SER A 1 89 ? -23.110 -7.271 -17.544 1.00 10.02 261 SER A CA 1
ATOM 674 C C . SER A 1 89 ? -23.301 -6.279 -16.407 1.00 13.51 261 SER A C 1
ATOM 675 O O . SER A 1 89 ? -24.391 -5.724 -16.236 1.00 12.14 261 SER A O 1
ATOM 678 N N . LEU A 1 90 ? -22.243 -6.031 -15.631 1.00 10.32 262 LEU A N 1
ATOM 679 C CA . LEU A 1 90 ? -22.336 -5.055 -14.549 1.00 8.25 262 LEU A CA 1
ATOM 680 C C . LEU A 1 90 ? -22.528 -3.649 -15.088 1.00 11.17 262 LEU A C 1
ATOM 681 O O . LEU A 1 90 ? -23.272 -2.847 -14.507 1.00 12.48 262 LEU A O 1
ATOM 686 N N . LEU A 1 91 ? -21.826 -3.314 -16.173 1.00 10.37 263 LEU A N 1
ATOM 687 C CA . LEU A 1 91 ? -22.006 -2.009 -16.787 1.00 9.12 263 LEU A CA 1
ATOM 688 C C . LEU A 1 91 ? -23.449 -1.813 -17.226 1.00 10.39 263 LEU A C 1
ATOM 689 O O . LEU A 1 91 ? -24.039 -0.760 -16.982 1.00 11.28 263 LEU A O 1
ATOM 694 N N . ARG A 1 92 ? -24.045 -2.835 -17.846 1.00 9.55 264 ARG A N 1
ATOM 695 C CA . ARG A 1 92 ? -25.433 -2.724 -18.289 1.00 11.25 264 ARG A CA 1
ATOM 696 C C . ARG A 1 92 ? -26.373 -2.479 -17.114 1.00 13.38 264 ARG A C 1
ATOM 697 O O . ARG A 1 92 ? -27.280 -1.640 -17.194 1.00 14.79 264 ARG A O 1
ATOM 705 N N . ARG A 1 93 ? -26.165 -3.204 -16.013 1.00 10.37 265 ARG A N 1
ATOM 706 C CA . ARG A 1 93 ? -26.979 -3.011 -14.817 1.00 12.66 265 ARG A CA 1
ATOM 707 C C . ARG A 1 93 ? -26.728 -1.645 -14.187 1.00 12.85 265 ARG A C 1
ATOM 708 O O . ARG A 1 93 ? -27.669 -0.978 -13.733 1.00 12.94 265 ARG A O 1
ATOM 716 N N . ALA A 1 94 ? -25.463 -1.211 -14.151 1.00 10.04 266 ALA A N 1
ATOM 717 C CA . ALA A 1 94 ? -25.125 0.062 -13.525 1.00 10.49 266 ALA A CA 1
ATOM 718 C C . ALA A 1 94 ? -25.714 1.240 -14.290 1.00 10.90 266 ALA A C 1
ATOM 719 O O . ALA A 1 94 ? -26.163 2.215 -13.680 1.00 13.96 266 ALA A O 1
ATOM 721 N N . VAL A 1 95 ? -25.699 1.181 -15.627 1.00 12.38 267 VAL A N 1
ATOM 722 C CA . VAL A 1 95 ? -26.269 2.263 -16.422 1.00 11.84 267 VAL A CA 1
ATOM 723 C C . VAL A 1 95 ? -27.775 2.381 -16.213 1.00 15.01 267 VAL A C 1
ATOM 724 O O . VAL A 1 95 ? -28.334 3.474 -16.381 1.00 16.43 267 VAL A O 1
ATOM 728 N N . LYS A 1 96 ? -28.443 1.294 -15.818 1.00 13.83 268 LYS A N 1
ATOM 729 C CA . LYS A 1 96 ? -29.878 1.327 -15.557 1.00 14.63 268 LYS A CA 1
ATOM 730 C C . LYS A 1 96 ? -30.216 1.835 -14.161 1.00 20.91 268 LYS A C 1
ATOM 731 O O . LYS A 1 96 ? -31.389 2.105 -13.884 1.00 23.53 268 LYS A O 1
ATOM 737 N N . SER A 1 97 ? -29.230 1.955 -13.274 1.00 16.55 269 SER A N 1
ATOM 738 C CA . SER A 1 97 ? -29.407 2.585 -11.965 1.00 17.86 269 SER A CA 1
ATOM 739 C C . SER A 1 97 ? -28.223 3.506 -11.739 1.00 15.96 269 SER A C 1
ATOM 740 O O . SER A 1 97 ? -27.394 3.270 -10.855 1.00 13.79 269 SER A O 1
ATOM 743 N N . PRO A 1 98 ? -28.114 4.576 -12.525 1.00 13.99 270 PRO A N 1
ATOM 744 C CA . PRO A 1 98 ? -26.892 5.387 -12.480 1.00 13.78 270 PRO A CA 1
ATOM 745 C C . PRO A 1 98 ? -26.720 6.057 -11.125 1.00 16.45 270 PRO A C 1
ATOM 746 O O . PRO A 1 98 ? -27.684 6.490 -10.491 1.00 15.77 270 PRO A O 1
ATOM 750 N N . GLY A 1 99 ? -25.474 6.125 -10.673 1.00 12.82 271 GLY A N 1
ATOM 751 C CA . GLY A 1 99 ? -25.206 6.699 -9.372 1.00 14.34 271 GLY A CA 1
ATOM 752 C C . GLY A 1 99 ? -25.519 5.801 -8.197 1.00 15.51 271 GLY A C 1
ATOM 753 O O . GLY A 1 99 ? -25.497 6.273 -7.058 1.00 14.62 271 GLY A O 1
ATOM 754 N N . LYS A 1 100 ? -25.829 4.525 -8.436 1.00 12.36 272 LYS A N 1
ATOM 755 C CA . LYS A 1 100 ? -26.046 3.535 -7.387 1.00 11.09 272 LYS A CA 1
ATOM 756 C C . LYS A 1 100 ? -25.067 2.386 -7.581 1.00 12.44 272 LYS A C 1
ATOM 757 O O . LYS A 1 100 ? -24.791 1.990 -8.718 1.00 13.75 272 LYS A O 1
ATOM 763 N N . LEU A 1 101 ? -24.540 1.852 -6.483 1.00 9.95 273 LEU A N 1
ATOM 764 C CA . LEU A 1 101 ? -23.791 0.602 -6.569 1.00 9.45 273 LEU A CA 1
ATOM 765 C C . LEU A 1 101 ? -24.748 -0.542 -6.895 1.00 11.17 273 LEU A C 1
ATOM 766 O O . LEU A 1 101 ? -25.782 -0.697 -6.240 1.00 13.18 273 LEU A O 1
ATOM 771 N N . VAL A 1 102 ? -24.404 -1.345 -7.905 1.00 12.86 274 VAL A N 1
ATOM 772 C CA . VAL A 1 102 ? -25.211 -2.496 -8.297 1.00 11.61 274 VAL A CA 1
ATOM 773 C C . VAL A 1 102 ? -24.377 -3.758 -8.112 1.00 12.28 274 VAL A C 1
ATOM 774 O O . VAL A 1 102 ? -23.146 -3.731 -8.132 1.00 10.15 274 VAL A O 1
ATOM 778 N N . GLU A 1 103 ? -25.066 -4.875 -7.917 1.00 13.71 275 GLU A N 1
ATOM 779 C CA . GLU A 1 103 ? -24.397 -6.140 -7.648 1.00 16.22 275 GLU A CA 1
ATOM 780 C C . GLU A 1 103 ? -24.843 -7.175 -8.664 1.00 15.96 275 GLU A C 1
ATOM 781 O O . GLU A 1 103 ? -26.024 -7.248 -9.012 1.00 15.41 275 GLU A O 1
ATOM 787 N N . LEU A 1 104 ? -23.887 -7.959 -9.155 1.00 14.06 276 LEU A N 1
ATOM 788 C CA . LEU A 1 104 ? -24.225 -9.043 -10.061 1.00 14.79 276 LEU A CA 1
ATOM 789 C C . LEU A 1 104 ? -24.855 -10.179 -9.274 1.00 18.02 276 LEU A C 1
ATOM 790 O O . LEU A 1 104 ? -24.471 -10.445 -8.132 1.00 19.95 276 LEU A O 1
ATOM 795 N N . ASP A 1 105 ? -25.827 -10.849 -9.890 1.00 17.83 277 ASP A N 1
ATOM 796 C CA . ASP A 1 105 ? -26.505 -11.958 -9.230 1.00 19.48 277 ASP A CA 1
ATOM 797 C C . ASP A 1 105 ? -25.501 -12.994 -8.739 1.00 20.03 277 ASP A C 1
ATOM 798 O O . ASP A 1 105 ? -24.584 -13.387 -9.466 1.00 18.54 277 ASP A O 1
ATOM 803 N N . THR A 1 106 ? -25.678 -13.428 -7.491 1.00 20.33 278 THR A N 1
ATOM 804 C CA . THR A 1 106 ? -24.754 -14.385 -6.894 1.00 18.37 278 THR A CA 1
ATOM 805 C C . THR A 1 106 ? -24.794 -15.738 -7.593 1.00 21.05 278 THR A C 1
ATOM 806 O O . THR A 1 106 ? -23.893 -16.558 -7.381 1.00 25.55 278 THR A O 1
ATOM 810 N N . GLY A 1 107 ? -25.812 -15.989 -8.420 1.00 20.44 279 GLY A N 1
ATOM 811 C CA . GLY A 1 107 ? -25.913 -17.254 -9.134 1.00 22.05 279 GLY A CA 1
ATOM 812 C C . GLY A 1 107 ? -25.036 -17.356 -10.367 1.00 21.13 279 GLY A C 1
ATOM 813 O O . GLY A 1 107 ? -24.938 -18.444 -10.948 1.00 21.39 279 GLY A O 1
ATOM 814 N N . VAL A 1 108 ? -24.403 -16.264 -10.777 1.00 19.04 280 VAL A N 1
ATOM 815 C CA . VAL A 1 108 ? -23.514 -16.283 -11.932 1.00 18.24 280 VAL A CA 1
ATOM 816 C C . VAL A 1 108 ? -22.207 -16.959 -11.536 1.00 19.18 280 VAL A C 1
ATOM 817 O O . VAL A 1 108 ? -21.627 -16.649 -10.491 1.00 20.00 280 VAL A O 1
ATOM 821 N N . ALA A 1 109 ? -21.745 -17.899 -12.362 1.00 16.81 281 ALA A N 1
ATOM 822 C CA . ALA A 1 109 ? -20.529 -18.635 -12.051 1.00 18.73 281 ALA A CA 1
ATOM 823 C C . ALA A 1 109 ? -19.300 -17.815 -12.415 1.00 15.77 281 ALA A C 1
ATOM 824 O O . ALA A 1 109 ? -19.306 -17.047 -13.380 1.00 18.44 281 ALA A O 1
ATOM 826 N N . SER A 1 110 ? -18.237 -17.985 -11.625 1.00 15.90 282 SER A N 1
ATOM 827 C CA . SER A 1 110 ? -16.956 -17.362 -11.944 1.00 14.09 282 SER A CA 1
ATOM 828 C C . SER A 1 110 ? -15.815 -18.183 -11.369 1.00 15.50 282 SER A C 1
ATOM 829 O O . SER A 1 110 ? -15.902 -18.614 -10.207 1.00 15.90 282 SER A O 1
ATOM 832 N N . PRO A 1 111 ? -14.737 -18.383 -12.132 1.00 14.45 283 PRO A N 1
ATOM 833 C CA . PRO A 1 111 ? -13.532 -18.998 -11.567 1.00 16.61 283 PRO A CA 1
ATOM 834 C C . PRO A 1 111 ? -12.694 -18.047 -10.725 1.00 14.85 283 PRO A C 1
ATOM 835 O O . PRO A 1 111 ? -11.777 -18.511 -10.030 1.00 13.98 283 PRO A O 1
ATOM 839 N N . VAL A 1 112 ? -12.978 -16.740 -10.751 1.00 12.23 284 VAL A N 1
ATOM 840 C CA . VAL A 1 112 ? -12.091 -15.764 -10.119 1.00 10.37 284 VAL A CA 1
ATOM 841 C C . VAL A 1 112 ? -12.833 -14.894 -9.117 1.00 12.22 284 VAL A C 1
ATOM 842 O O . VAL A 1 112 ? -12.255 -14.483 -8.105 1.00 12.25 284 VAL A O 1
ATOM 846 N N . PHE A 1 113 ? -14.102 -14.594 -9.384 1.00 10.17 285 PHE A N 1
ATOM 847 C CA . PHE A 1 113 ? -14.847 -13.615 -8.601 1.00 12.09 285 PHE A CA 1
ATOM 848 C C . PHE A 1 113 ? -15.843 -14.313 -7.690 1.00 11.84 285 PHE A C 1
ATOM 849 O O . PHE A 1 113 ? -16.656 -15.121 -8.154 1.00 12.64 285 PHE A O 1
ATOM 857 N N . ALA A 1 114 ? -15.804 -13.961 -6.409 1.00 10.16 286 ALA A N 1
ATOM 858 C CA . ALA A 1 114 ? -16.801 -14.424 -5.452 1.00 11.62 286 ALA A CA 1
ATOM 859 C C . ALA A 1 114 ? -18.022 -13.516 -5.425 1.00 11.24 286 ALA A C 1
ATOM 860 O O . ALA A 1 114 ? -19.150 -14.000 -5.302 1.00 13.13 286 ALA A O 1
ATOM 862 N N . ARG A 1 115 ? -17.817 -12.203 -5.550 1.00 9.89 287 ARG A N 1
ATOM 863 C CA . ARG A 1 115 ? -18.905 -11.236 -5.572 1.00 9.12 287 ARG A CA 1
ATOM 864 C C . ARG A 1 115 ? -18.431 -10.030 -6.370 1.00 9.57 287 ARG A C 1
ATOM 865 O O . ARG A 1 115 ? -17.257 -9.666 -6.283 1.00 10.28 287 ARG A O 1
ATOM 873 N N . SER A 1 116 ? -19.334 -9.424 -7.143 1.00 9.22 288 SER A N 1
ATOM 874 C CA . SER A 1 116 ? -18.947 -8.353 -8.057 1.00 7.56 288 SER A CA 1
ATOM 875 C C . SER A 1 116 ? -19.951 -7.211 -7.999 1.00 10.20 288 SER A C 1
ATOM 876 O O . SER A 1 116 ? -21.164 -7.446 -7.963 1.00 10.64 288 SER A O 1
ATOM 879 N N . PHE A 1 117 ? -19.437 -5.979 -8.034 1.00 8.39 289 PHE A N 1
ATOM 880 C CA . PHE A 1 117 ? -20.261 -4.778 -7.999 1.00 7.26 289 PHE A CA 1
ATOM 881 C C . PHE A 1 117 ? -19.858 -3.834 -9.124 1.00 8.48 289 PHE A C 1
ATOM 882 O O . PHE A 1 117 ? -18.717 -3.848 -9.585 1.00 7.75 289 PHE A O 1
ATOM 890 N N . GLY A 1 118 ? -20.796 -2.981 -9.533 1.00 9.78 290 GLY A N 1
ATOM 891 C CA . GLY A 1 118 ? -20.501 -1.967 -10.524 1.00 7.51 290 GLY A CA 1
ATOM 892 C C . GLY A 1 118 ? -21.105 -0.635 -10.126 1.00 7.69 290 GLY A C 1
ATOM 893 O O . GLY A 1 118 ? -22.063 -0.567 -9.358 1.00 11.01 290 GLY A O 1
ATOM 894 N N . PHE A 1 119 ? -20.533 0.430 -10.679 1.00 7.05 291 PHE A N 1
ATOM 895 C CA . PHE A 1 119 ? -20.954 1.785 -10.348 1.00 6.93 291 PHE A CA 1
ATOM 896 C C . PHE A 1 119 ? -20.613 2.705 -11.506 1.00 11.59 291 PHE A C 1
ATOM 897 O O . PHE A 1 119 ? -19.457 2.730 -11.938 1.00 10.13 291 PHE A O 1
ATOM 905 N N . VAL A 1 120 ? -21.593 3.458 -12.001 1.00 11.00 292 VAL A N 1
ATOM 906 C CA . VAL A 1 120 ? -21.305 4.588 -12.881 1.00 13.39 292 VAL A CA 1
ATOM 907 C C . VAL A 1 120 ? -21.797 5.853 -12.196 1.00 12.91 292 VAL A C 1
ATOM 908 O O . VAL A 1 120 ? -22.953 5.917 -11.773 1.00 14.31 292 VAL A O 1
ATOM 912 N N . PRO A 1 121 ? -20.945 6.869 -12.019 1.00 10.87 293 PRO A N 1
ATOM 913 C CA . PRO A 1 121 ? -21.423 8.113 -11.397 1.00 14.10 293 PRO A CA 1
ATOM 914 C C . PRO A 1 121 ? -22.465 8.803 -12.244 1.00 12.93 293 PRO A C 1
ATOM 915 O O . PRO A 1 121 ? -23.407 9.401 -11.713 1.00 17.47 293 PRO A O 1
ATOM 919 N N . VAL A 1 122 ? -22.299 8.731 -13.564 1.00 13.14 294 VAL A N 1
ATOM 920 C CA . VAL A 1 122 ? -23.279 9.197 -14.537 1.00 14.09 294 VAL A CA 1
ATOM 921 C C . VAL A 1 122 ? -23.183 8.266 -15.735 1.00 14.04 294 VAL A C 1
ATOM 922 O O . VAL A 1 122 ? -22.184 7.569 -15.924 1.00 13.47 294 VAL A O 1
ATOM 926 N N . VAL A 1 123 ? -24.232 8.250 -16.550 1.00 11.65 295 VAL A N 1
ATOM 927 C CA . VAL A 1 123 ? -24.240 7.408 -17.746 1.00 12.27 295 VAL A CA 1
ATOM 928 C C . VAL A 1 123 ? -23.096 7.829 -18.662 1.00 16.23 295 VAL A C 1
ATOM 929 O O . VAL A 1 123 ? -23.015 9.006 -19.047 1.00 16.66 295 VAL A O 1
ATOM 933 N N . PRO A 1 124 ? -22.177 6.927 -19.015 1.00 13.27 296 PRO A N 1
ATOM 934 C CA . PRO A 1 124 ? -21.085 7.317 -19.914 1.00 14.76 296 PRO A CA 1
ATOM 935 C C . PRO A 1 124 ? -21.636 7.796 -21.247 1.00 16.10 296 PRO A C 1
ATOM 936 O O . PRO A 1 124 ? -22.561 7.202 -21.807 1.00 16.15 296 PRO A O 1
ATOM 940 N N . GLY A 1 125 ? -21.077 8.898 -21.739 1.00 15.52 297 GLY A N 1
ATOM 941 C CA . GLY A 1 125 ? -21.490 9.435 -23.017 1.00 18.10 297 GLY A CA 1
ATOM 942 C C . GLY A 1 125 ? -22.657 10.391 -22.957 1.00 23.19 297 GLY A C 1
ATOM 943 O O . GLY A 1 125 ? -22.969 11.027 -23.971 1.00 23.17 297 GLY A O 1
ATOM 944 N N . LEU A 1 126 ? -23.308 10.520 -21.800 1.00 19.52 298 LEU A N 1
ATOM 945 C CA . LEU A 1 126 ? -24.430 11.440 -21.669 1.00 19.62 298 LEU A CA 1
ATOM 946 C C . LEU A 1 126 ? -23.948 12.875 -21.492 1.00 22.86 298 LEU A C 1
ATOM 947 O O . LEU A 1 126 ? -24.531 13.803 -22.067 1.00 23.43 298 LEU A O 1
ATOM 952 N N . MET A 1 127 ? -22.880 13.069 -20.715 1.00 19.33 299 MET A N 1
ATOM 953 C CA . MET A 1 127 ? -22.358 14.392 -20.379 1.00 18.74 299 MET A CA 1
ATOM 954 C C . MET A 1 127 ? -21.088 14.747 -21.135 1.00 17.37 299 MET A C 1
ATOM 955 O O . MET A 1 127 ? -20.517 15.816 -20.891 1.00 20.64 299 MET A O 1
ATOM 960 N N . TRP A 1 128 ? -20.614 13.870 -22.012 1.00 17.09 300 TRP A N 1
ATOM 961 C CA . TRP A 1 128 ? -19.411 14.116 -22.787 1.00 17.99 300 TRP A CA 1
ATOM 962 C C . TRP A 1 128 ? -19.511 13.307 -24.069 1.00 18.62 300 TRP A C 1
ATOM 963 O O . TRP A 1 128 ? -20.391 12.458 -24.221 1.00 17.81 300 TRP A O 1
ATOM 974 N N . GLU A 1 129 ? -18.596 13.583 -24.993 1.00 18.67 301 GLU A N 1
ATOM 975 C CA . GLU A 1 129 ? -18.553 12.891 -26.272 1.00 18.98 301 GLU A CA 1
ATOM 976 C C . GLU A 1 129 ? -17.712 11.630 -26.136 1.00 18.13 301 GLU A C 1
ATOM 977 O O . GLU A 1 129 ? -16.523 11.704 -25.801 1.00 18.55 301 GLU A O 1
ATOM 983 N N . GLU A 1 130 ? -18.333 10.479 -26.393 1.00 17.47 302 GLU A N 1
ATOM 984 C CA . GLU A 1 130 ? -17.590 9.223 -26.374 1.00 19.33 302 GLU A CA 1
ATOM 985 C C . GLU A 1 130 ? -16.491 9.217 -27.432 1.00 20.67 302 GLU A C 1
ATOM 986 O O . GLU A 1 130 ? -15.444 8.588 -27.244 1.00 21.16 302 GLU A O 1
ATOM 992 N N . SER A 1 131 ? -16.692 9.938 -28.536 1.00 19.56 303 SER A N 1
ATOM 993 C CA . SER A 1 131 ? -15.657 10.053 -29.557 1.00 19.40 303 SER A CA 1
ATOM 994 C C . SER A 1 131 ? -14.410 10.753 -29.039 1.00 18.21 303 SER A C 1
ATOM 995 O O . SER A 1 131 ? -13.326 10.551 -29.597 1.00 23.89 303 SER A O 1
ATOM 998 N N . GLU A 1 132 ? -14.535 11.561 -27.987 1.00 18.96 304 GLU A N 1
ATOM 999 C CA . GLU A 1 132 ? -13.412 12.307 -27.433 1.00 18.45 304 GLU A CA 1
ATOM 1000 C C . GLU A 1 132 ? -12.739 11.592 -26.268 1.00 15.58 304 GLU A C 1
ATOM 1001 O O . GLU A 1 132 ? -11.511 11.457 -26.256 1.00 17.64 304 GLU A O 1
ATOM 1007 N N . VAL A 1 133 ? -13.509 11.135 -25.278 1.00 15.36 305 VAL A N 1
ATOM 1008 C CA . VAL A 1 133 ? -12.890 10.521 -24.106 1.00 16.19 305 VAL A CA 1
ATOM 1009 C C . VAL A 1 133 ? -12.813 9.002 -24.202 1.00 15.12 305 VAL A C 1
ATOM 1010 O O . VAL A 1 133 ? -12.040 8.384 -23.454 1.00 12.45 305 VAL A O 1
ATOM 1014 N N . GLY A 1 134 ? -13.557 8.386 -25.120 1.00 14.72 306 GLY A N 1
ATOM 1015 C CA . GLY A 1 134 ? -13.580 6.946 -25.241 1.00 12.19 306 GLY A CA 1
ATOM 1016 C C . GLY A 1 134 ? -14.834 6.353 -24.631 1.00 13.01 306 GLY A C 1
ATOM 1017 O O . GLY A 1 134 ? -15.536 6.995 -23.842 1.00 13.52 306 GLY A O 1
ATOM 1018 N N . PRO A 1 135 ? -15.135 5.109 -24.983 1.00 12.01 307 PRO A N 1
ATOM 1019 C CA . PRO A 1 135 ? -16.359 4.467 -24.486 1.00 11.22 307 PRO A CA 1
ATOM 1020 C C . PRO A 1 135 ? -16.257 4.036 -23.032 1.00 11.72 307 PRO A C 1
ATOM 1021 O O . PRO A 1 135 ? -15.181 3.709 -22.530 1.00 12.16 307 PRO A O 1
ATOM 1025 N N . ASN A 1 136 ? -17.415 4.033 -22.363 1.00 11.27 308 ASN A N 1
ATOM 1026 C CA . ASN A 1 136 ? -17.587 3.472 -21.024 1.00 12.68 308 ASN A CA 1
ATOM 1027 C C . ASN A 1 136 ? -16.788 4.206 -19.953 1.00 12.21 308 ASN A C 1
ATOM 1028 O O . ASN A 1 136 ? -16.504 3.629 -18.898 1.00 10.15 308 ASN A O 1
ATOM 1033 N N . VAL A 1 137 ? -16.434 5.471 -20.176 1.00 8.36 309 VAL A N 1
ATOM 1034 C CA . VAL A 1 137 ? -15.573 6.166 -19.225 1.00 9.10 309 VAL A CA 1
ATOM 1035 C C . VAL A 1 137 ? -16.319 6.421 -17.921 1.00 11.11 309 VAL A C 1
ATOM 1036 O O . VAL A 1 137 ? -17.502 6.793 -17.915 1.00 11.09 309 VAL A O 1
ATOM 1040 N N . GLY A 1 138 ? -15.621 6.225 -16.799 1.00 9.03 310 GLY A N 1
ATOM 1041 C CA . GLY A 1 138 ? -16.161 6.502 -15.488 1.00 8.90 310 GLY A CA 1
ATOM 1042 C C . GLY A 1 138 ? -16.708 5.301 -14.751 1.00 9.90 310 GLY A C 1
ATOM 1043 O O . GLY A 1 138 ? -16.993 5.415 -13.551 1.00 10.25 310 GLY A O 1
ATOM 1044 N N . VAL A 1 139 ? -16.869 4.164 -15.414 1.00 8.92 311 VAL A N 1
ATOM 1045 C CA . VAL A 1 139 ? -17.362 2.979 -14.717 1.00 8.34 311 VAL A CA 1
ATOM 1046 C C . VAL A 1 139 ? -16.252 2.414 -13.840 1.00 10.68 311 VAL A C 1
ATOM 1047 O O . VAL A 1 139 ? -15.082 2.360 -14.241 1.00 9.46 311 VAL A O 1
ATOM 1051 N N . THR A 1 140 ? -16.616 2.040 -12.608 1.00 10.61 312 THR A N 1
ATOM 1052 C CA . THR A 1 140 ? -15.743 1.332 -11.684 1.00 8.69 312 THR A CA 1
ATOM 1053 C C . THR A 1 140 ? -16.440 0.049 -11.251 1.00 8.87 312 THR A C 1
ATOM 1054 O O . THR A 1 140 ? -17.645 0.048 -10.975 1.00 9.49 312 THR A O 1
ATOM 1058 N N . PHE A 1 141 ? -15.693 -1.052 -11.255 1.00 6.35 313 PHE A N 1
ATOM 1059 C CA . PHE A 1 141 ? -16.143 -2.313 -10.690 1.00 7.47 313 PHE A CA 1
ATOM 1060 C C . PHE A 1 141 ? -15.353 -2.632 -9.428 1.00 7.82 313 PHE A C 1
ATOM 1061 O O . PHE A 1 141 ? -14.181 -2.272 -9.304 1.00 7.06 313 PHE A O 1
ATOM 1069 N N . VAL A 1 142 ? -16.016 -3.304 -8.489 1.00 6.62 314 VAL A N 1
ATOM 1070 C CA . VAL A 1 142 ? -15.398 -3.830 -7.277 1.00 6.47 314 VAL A CA 1
ATOM 1071 C C . VAL A 1 142 ? -15.612 -5.333 -7.270 1.00 6.64 314 VAL A C 1
ATOM 1072 O O . VAL A 1 142 ? -16.746 -5.793 -7.422 1.00 7.42 314 VAL A O 1
ATOM 1076 N N . HIS A 1 143 ? -14.544 -6.101 -7.076 1.00 7.09 315 HIS A N 1
ATOM 1077 C CA . HIS A 1 143 ? -14.659 -7.556 -7.023 1.00 5.98 315 HIS A CA 1
ATOM 1078 C C . HIS A 1 143 ? -14.053 -8.089 -5.735 1.00 8.39 315 HIS A C 1
ATOM 1079 O O . HIS A 1 143 ? -12.931 -7.724 -5.384 1.00 7.83 315 HIS A O 1
ATOM 1086 N N . ILE A 1 144 ? -14.781 -8.973 -5.056 1.00 5.94 316 ILE A N 1
ATOM 1087 C CA . ILE A 1 144 ? -14.187 -9.834 -4.039 1.00 6.34 316 ILE A CA 1
ATOM 1088 C C . ILE A 1 144 ? -13.675 -11.081 -4.747 1.00 7.33 316 ILE A C 1
ATOM 1089 O O . ILE A 1 144 ? -14.426 -11.745 -5.472 1.00 8.18 316 ILE A O 1
ATOM 1094 N N . LEU A 1 145 ? -12.391 -11.390 -4.560 1.00 8.16 317 LEU A N 1
ATOM 1095 C CA . LEU A 1 145 ? -11.788 -12.519 -5.257 1.00 8.97 317 LEU A CA 1
ATOM 1096 C C . LEU A 1 145 ? -12.094 -13.811 -4.519 1.00 10.86 317 LEU A C 1
ATOM 1097 O O . LEU A 1 145 ? -12.186 -13.826 -3.290 1.00 11.40 317 LEU A O 1
ATOM 1102 N N . LYS A 1 146 ? -12.242 -14.898 -5.274 1.00 7.61 318 LYS A N 1
ATOM 1103 C CA . LYS A 1 146 ? -12.344 -16.209 -4.648 1.00 10.58 318 LYS A CA 1
ATOM 1104 C C . LYS A 1 146 ? -11.038 -16.535 -3.929 1.00 12.91 318 LYS A C 1
ATOM 1105 O O . LYS A 1 146 ? -9.967 -16.101 -4.356 1.00 11.49 318 LYS A O 1
ATOM 1111 N N . PRO A 1 147 ? -11.103 -17.284 -2.824 1.00 14.56 319 PRO A N 1
ATOM 1112 C CA . PRO A 1 147 ? -9.868 -17.697 -2.136 1.00 17.13 319 PRO A CA 1
ATOM 1113 C C . PRO A 1 147 ? -8.827 -18.300 -3.058 1.00 13.41 319 PRO A C 1
ATOM 1114 O O . PRO A 1 147 ? -7.627 -18.062 -2.859 1.00 17.81 319 PRO A O 1
ATOM 1118 N N . GLU A 1 148 ? -9.238 -19.061 -4.073 1.00 16.75 320 GLU A N 1
ATOM 1119 C CA . GLU A 1 148 ? -8.272 -19.762 -4.911 1.00 19.91 320 GLU A CA 1
ATOM 1120 C C . GLU A 1 148 ? -7.493 -18.844 -5.847 1.00 19.14 320 GLU A C 1
ATOM 1121 O O . GLU A 1 148 ? -6.500 -19.293 -6.434 1.00 18.93 320 GLU A O 1
ATOM 1127 N N . VAL A 1 149 ? -7.887 -17.576 -5.999 1.00 13.33 321 VAL A N 1
ATOM 1128 C CA . VAL A 1 149 ? -7.084 -16.652 -6.790 1.00 12.61 321 VAL A CA 1
ATOM 1129 C C . VAL A 1 149 ? -6.637 -15.446 -5.963 1.00 11.08 321 VAL A C 1
ATOM 1130 O O . VAL A 1 149 ? -6.192 -14.447 -6.523 1.00 12.09 321 VAL A O 1
ATOM 1134 N N . THR A 1 150 ? -6.739 -15.536 -4.639 1.00 13.19 322 THR A N 1
ATOM 1135 C CA . THR A 1 150 ? -6.383 -14.414 -3.767 1.00 11.31 322 THR A CA 1
ATOM 1136 C C . THR A 1 150 ? -4.875 -14.398 -3.543 1.00 14.16 322 THR A C 1
ATOM 1137 O O . THR A 1 150 ? -4.324 -15.397 -3.066 1.00 13.03 322 THR A O 1
ATOM 1141 N N . PRO A 1 151 ? -4.178 -13.310 -3.876 1.00 12.08 323 PRO A N 1
ATOM 1142 C CA . PRO A 1 151 ? -2.715 -13.290 -3.723 1.00 12.71 323 PRO A CA 1
ATOM 1143 C C . PRO A 1 151 ? -2.266 -13.644 -2.315 1.00 14.85 323 PRO A C 1
ATOM 1144 O O . PRO A 1 151 ? -2.784 -13.122 -1.324 1.00 11.82 323 PRO A O 1
ATOM 1148 N N . TYR A 1 152 ? -1.300 -14.559 -2.238 1.00 15.22 324 TYR A N 1
ATOM 1149 C CA . TYR A 1 152 ? -0.699 -15.066 -1.007 1.00 15.64 324 TYR A CA 1
ATOM 1150 C C . TYR A 1 152 ? -1.680 -15.806 -0.107 1.00 16.60 324 TYR A C 1
ATOM 1151 O O . TYR A 1 152 ? -1.329 -16.141 1.031 1.00 19.14 324 TYR A O 1
ATOM 1160 N N . GLY A 1 153 ? -2.891 -16.091 -0.580 1.00 14.39 325 GLY A N 1
ATOM 1161 C CA . GLY A 1 153 ? -3.878 -16.706 0.286 1.00 17.81 325 GLY A CA 1
ATOM 1162 C C . GLY A 1 153 ? -4.257 -15.863 1.478 1.00 17.85 325 GLY A C 1
ATOM 1163 O O . GLY A 1 153 ? -4.724 -16.395 2.490 1.00 19.98 325 GLY A O 1
ATOM 1164 N N . ASN A 1 154 ? -4.053 -14.555 1.397 1.00 13.40 326 ASN A N 1
ATOM 1165 C CA . ASN A 1 154 ? -4.273 -13.669 2.527 1.00 11.96 326 ASN A CA 1
ATOM 1166 C C . ASN A 1 154 ? -5.596 -12.944 2.324 1.00 13.39 326 ASN A C 1
ATOM 1167 O O . ASN A 1 154 ? -5.796 -12.294 1.294 1.00 12.27 326 ASN A O 1
ATOM 1172 N N . LEU A 1 155 ? -6.486 -13.041 3.313 1.00 13.84 327 LEU A N 1
ATOM 1173 C CA . LEU A 1 155 ? -7.807 -12.436 3.194 1.00 12.44 327 LEU A CA 1
ATOM 1174 C C . LEU A 1 155 ? -7.747 -10.930 3.008 1.00 10.91 327 LEU A C 1
ATOM 1175 O O . LEU A 1 155 ? -8.722 -10.346 2.532 1.00 12.39 327 LEU A O 1
ATOM 1180 N N . ASN A 1 156 ? -6.644 -10.281 3.389 1.00 12.96 328 ASN A N 1
ATOM 1181 C CA . ASN A 1 156 ? -6.547 -8.838 3.170 1.00 10.95 328 ASN A CA 1
ATOM 1182 C C . ASN A 1 156 ? -6.249 -8.481 1.722 1.00 8.92 328 ASN A C 1
ATOM 1183 O O . ASN A 1 156 ? -6.277 -7.291 1.387 1.00 9.57 328 ASN A O 1
ATOM 1188 N N . ASN A 1 157 ? -6.007 -9.476 0.863 1.00 9.37 329 ASN A N 1
ATOM 1189 C CA . ASN A 1 157 ? -5.743 -9.270 -0.558 1.00 9.28 329 ASN A CA 1
ATOM 1190 C C . ASN A 1 157 ? -6.910 -9.712 -1.434 1.00 9.41 329 ASN A C 1
ATOM 1191 O O . ASN A 1 157 ? -6.708 -10.034 -2.606 1.00 9.19 329 ASN A O 1
ATOM 1196 N N . ASN A 1 158 ? -8.133 -9.737 -0.903 1.00 8.54 330 ASN A N 1
ATOM 1197 C CA . ASN A 1 158 ? -9.237 -10.337 -1.647 1.00 9.00 330 ASN A CA 1
ATOM 1198 C C . ASN A 1 158 ? -10.156 -9.329 -2.336 1.00 8.26 330 ASN A C 1
ATOM 1199 O O . ASN A 1 158 ? -11.254 -9.708 -2.762 1.00 7.87 330 ASN A O 1
ATOM 1204 N N . VAL A 1 159 ? -9.745 -8.071 -2.503 1.00 7.53 331 VAL A N 1
ATOM 1205 C CA . VAL A 1 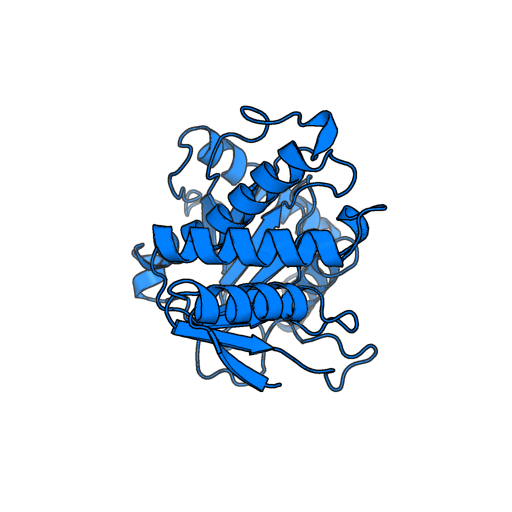159 ? -10.569 -7.123 -3.250 1.00 8.05 331 VAL A CA 1
ATOM 1206 C C . VAL A 1 159 ? -9.719 -6.450 -4.322 1.00 7.41 331 VAL A C 1
ATOM 1207 O O . VAL A 1 159 ? -8.590 -6.012 -4.055 1.00 8.07 331 VAL A O 1
ATOM 1211 N N . MET A 1 160 ? -10.255 -6.378 -5.535 1.00 7.50 332 MET A N 1
ATOM 1212 C CA . MET A 1 16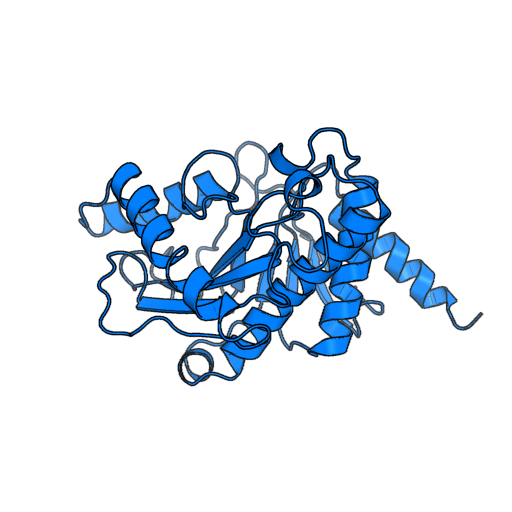0 ? -9.671 -5.576 -6.599 1.00 8.27 332 MET A CA 1
ATOM 1213 C C . MET A 1 160 ? -10.741 -4.638 -7.122 1.00 8.28 332 MET A C 1
ATOM 1214 O O . MET A 1 160 ? -11.938 -4.852 -6.911 1.00 9.18 332 MET A O 1
ATOM 1219 N N . MET A 1 161 ? -10.297 -3.604 -7.820 1.00 6.64 333 MET A N 1
ATOM 1220 C CA . MET A 1 161 ? -11.206 -2.706 -8.510 1.00 5.99 333 MET A CA 1
ATOM 1221 C C . MET A 1 161 ? -10.736 -2.549 -9.950 1.00 6.27 333 MET A C 1
ATOM 1222 O O . MET A 1 161 ? -9.627 -2.957 -10.316 1.00 6.26 333 MET A O 1
ATOM 1227 N N . TYR A 1 162 ? -11.607 -1.989 -10.780 1.00 6.52 334 TYR A N 1
ATOM 1228 C CA . TYR A 1 162 ? -11.330 -1.874 -12.208 1.00 6.41 334 TYR A CA 1
ATOM 1229 C C . TYR A 1 162 ? -12.054 -0.640 -12.714 1.00 7.24 334 TYR A C 1
ATOM 1230 O O . TYR A 1 162 ? -13.276 -0.542 -12.564 1.00 7.38 334 TYR A O 1
ATOM 1239 N N . THR A 1 163 ? -11.311 0.282 -13.326 1.00 7.18 335 THR A N 1
ATOM 1240 C CA . THR A 1 163 ? -11.830 1.610 -13.643 1.00 8.28 335 THR A CA 1
ATOM 1241 C C . THR A 1 163 ? -11.455 2.007 -15.066 1.00 7.95 335 THR A C 1
ATOM 1242 O O . THR A 1 163 ? -10.337 1.740 -15.511 1.00 9.63 335 THR A O 1
ATOM 1246 N N . VAL A 1 164 ? -12.373 2.670 -15.774 1.00 7.45 336 VAL A N 1
ATOM 1247 C CA . VAL A 1 164 ? -12.127 3.113 -17.150 1.00 8.89 336 VAL A CA 1
ATOM 1248 C C . VAL A 1 164 ? -11.923 4.624 -17.152 1.00 8.65 336 VAL A C 1
ATOM 1249 O O . VAL A 1 164 ? -12.860 5.395 -16.914 1.00 9.74 336 VAL A O 1
ATOM 1253 N N . ALA A 1 165 ? -10.722 5.048 -17.457 1.00 7.96 337 ALA A N 1
ATOM 1254 C CA . ALA A 1 165 ? -10.319 6.445 -17.424 1.00 8.95 337 ALA A CA 1
ATOM 1255 C C . ALA A 1 165 ? -10.523 7.097 -18.786 1.00 8.80 337 ALA A C 1
ATOM 1256 O O . ALA A 1 165 ? -10.582 6.409 -19.812 1.00 9.95 337 ALA A O 1
ATOM 1258 N N . PRO A 1 166 ? -10.613 8.427 -18.835 1.00 9.39 338 PRO A N 1
ATOM 1259 C CA . PRO A 1 166 ? -10.750 9.116 -20.127 1.00 10.85 338 PRO A CA 1
ATOM 1260 C C . PRO A 1 166 ? -9.464 9.110 -20.942 1.00 12.74 338 PRO A C 1
ATOM 1261 O O . PRO A 1 166 ? -8.353 9.013 -20.418 1.00 11.34 338 PRO A O 1
ATOM 1265 N N . SER A 1 167 ? -9.639 9.236 -22.257 1.00 10.64 339 SER A N 1
ATOM 1266 C CA . SER A 1 167 ? -8.513 9.337 -23.175 1.00 12.31 339 SER A CA 1
ATOM 1267 C C . SER A 1 167 ? -7.883 10.727 -23.113 1.00 10.61 339 SER A C 1
ATOM 1268 O O . SER A 1 167 ? -8.587 11.739 -23.077 1.00 11.86 339 SER A O 1
ATOM 1271 N N . GLY A 1 168 ? -6.548 10.770 -23.133 1.00 10.53 340 GLY A N 1
ATOM 1272 C CA . GLY A 1 168 ? -5.853 12.043 -23.019 1.00 11.36 340 GLY A CA 1
ATOM 1273 C C . GLY A 1 168 ? -6.031 12.956 -24.217 1.00 14.72 340 GLY A C 1
ATOM 1274 O O . GLY A 1 168 ? -5.759 14.157 -24.117 1.00 14.67 340 GLY A O 1
ATOM 1275 N N . ALA A 1 169 ? -6.483 12.411 -25.350 1.00 13.38 341 ALA A N 1
ATOM 1276 C CA . ALA A 1 169 ? -6.686 13.197 -26.565 1.00 15.86 341 ALA A CA 1
ATOM 1277 C C . ALA A 1 169 ? -7.882 14.134 -26.477 1.00 16.98 341 ALA A C 1
ATOM 1278 O O . ALA A 1 169 ? -8.014 15.031 -27.322 1.00 21.45 341 ALA A O 1
ATOM 1280 N N . ALA A 1 170 ? -8.750 13.952 -25.490 1.00 16.09 342 ALA A N 1
ATOM 1281 C CA . ALA A 1 170 ? -9.922 14.802 -25.348 1.00 15.87 342 ALA A CA 1
ATOM 1282 C C . ALA A 1 170 ? -9.524 16.239 -24.995 1.00 15.56 342 ALA A C 1
ATOM 1283 O O . ALA A 1 170 ? -8.493 16.471 -24.359 1.00 16.07 342 ALA A O 1
ATOM 1285 N N . PRO A 1 171 ? -10.334 17.222 -25.395 1.00 16.30 343 PRO A N 1
ATOM 1286 C CA . PRO A 1 171 ? -10.063 18.615 -25.010 1.00 16.76 343 PRO A CA 1
ATOM 1287 C C . PRO A 1 171 ? -10.080 18.782 -23.497 1.00 19.65 343 PRO A C 1
ATOM 1288 O O . PRO A 1 171 ? -10.678 17.989 -22.770 1.00 18.26 343 PRO A O 1
ATOM 1292 N N . ASP A 1 172 ? -9.421 19.850 -23.030 1.00 18.07 344 ASP A N 1
ATOM 1293 C CA . ASP A 1 172 ? -9.168 20.017 -21.598 1.00 18.01 344 ASP A CA 1
ATOM 1294 C C . ASP A 1 172 ? -10.457 20.051 -20.784 1.00 19.98 344 ASP A C 1
ATOM 1295 O O . ASP A 1 172 ? -10.545 19.436 -19.714 1.00 16.20 344 ASP A O 1
ATOM 1300 N N . LYS A 1 173 ? -11.454 20.803 -21.248 1.00 17.66 345 LYS A N 1
ATOM 1301 C CA . LYS A 1 173 ? -12.656 21.000 -20.447 1.00 16.27 345 LYS A CA 1
ATOM 1302 C C . LYS A 1 173 ? -13.387 19.682 -20.227 1.00 15.50 345 LYS A C 1
ATOM 1303 O O . LYS A 1 173 ? -13.730 19.326 -19.092 1.00 16.09 345 LYS A O 1
ATOM 1309 N N . THR A 1 174 ? -13.625 18.935 -21.306 1.00 16.56 346 THR A N 1
ATOM 1310 C CA . THR A 1 174 ? -14.321 17.665 -21.161 1.00 16.80 346 THR A CA 1
ATOM 1311 C C . THR A 1 174 ? -13.439 16.629 -20.464 1.00 12.15 346 THR A C 1
ATOM 1312 O O . THR A 1 174 ? -13.940 15.830 -19.661 1.00 13.30 346 THR A O 1
ATOM 1316 N N . TYR A 1 175 ? -12.127 16.659 -20.709 1.00 12.56 347 TYR A N 1
ATOM 1317 C CA . TYR A 1 175 ? -11.231 15.732 -20.020 1.00 12.46 347 TYR A CA 1
ATOM 1318 C C . TYR A 1 175 ? -11.298 15.929 -18.512 1.00 12.67 347 TYR A C 1
ATOM 1319 O O . TYR A 1 175 ? -11.353 14.959 -17.745 1.00 13.28 347 TYR A O 1
ATOM 1328 N N . SER A 1 176 ? -11.279 17.186 -18.065 1.00 14.24 348 SER A N 1
ATOM 1329 C CA . SER A 1 176 ? -11.341 17.459 -16.634 1.00 13.45 348 SER A CA 1
ATOM 1330 C C . SER A 1 176 ? -12.647 16.944 -16.038 1.00 15.09 348 SER A C 1
ATOM 1331 O O . SER A 1 176 ? -12.649 16.315 -14.972 1.00 14.76 348 SER A O 1
ATOM 1334 N N . LEU A 1 177 ? -13.770 17.183 -16.723 1.00 14.82 349 LEU A N 1
ATOM 1335 C CA . LEU A 1 177 ? -15.050 16.668 -16.240 1.00 11.77 349 LEU A CA 1
ATOM 1336 C C . LEU A 1 177 ? -15.049 15.145 -16.192 1.00 12.18 349 LEU A C 1
ATOM 1337 O O . LEU A 1 177 ? -15.453 14.545 -15.189 1.00 13.27 349 LEU A O 1
ATOM 1342 N N . ALA A 1 178 ? -14.593 14.499 -17.270 1.00 11.41 350 ALA A N 1
ATOM 1343 C CA . ALA A 1 178 ? -14.596 13.038 -17.283 1.00 9.72 350 ALA A CA 1
ATOM 1344 C C . ALA A 1 178 ? -13.645 12.489 -16.227 1.00 9.91 350 ALA A C 1
ATOM 1345 O O . ALA A 1 178 ? -13.918 11.446 -15.616 1.00 11.03 350 ALA A O 1
ATOM 1347 N N . TYR A 1 179 ? -12.518 13.169 -16.004 1.00 10.26 351 TYR A N 1
ATOM 1348 C CA . TYR A 1 179 ? -11.544 12.663 -15.040 1.00 9.09 351 TYR A CA 1
ATOM 1349 C C . TYR A 1 179 ? -12.074 12.798 -13.619 1.00 10.41 351 TYR A C 1
ATOM 1350 O O . TYR A 1 179 ? -12.011 11.851 -12.826 1.00 10.31 351 TYR A O 1
ATOM 1359 N N . LYS A 1 180 ? -12.601 13.972 -13.279 1.00 11.41 352 LYS A N 1
ATOM 1360 C CA . LYS A 1 180 ? -13.199 14.147 -11.960 1.00 10.77 352 LYS A CA 1
ATOM 1361 C C . LYS A 1 180 ? -14.331 13.153 -11.745 1.00 9.03 352 LYS A C 1
ATOM 1362 O O . LYS A 1 180 ? -14.441 12.554 -10.668 1.00 9.62 352 LYS A O 1
ATOM 1368 N N . THR A 1 181 ? -15.146 12.918 -12.780 1.00 10.04 353 THR A N 1
ATOM 1369 C CA . THR A 1 181 ? -16.208 11.922 -12.671 1.00 9.78 353 THR A CA 1
ATOM 1370 C C . THR A 1 181 ? -15.636 10.540 -12.375 1.00 10.95 353 THR A C 1
ATOM 1371 O O . THR A 1 181 ? -16.175 9.802 -11.539 1.00 11.64 353 THR A O 1
ATOM 1375 N N . THR A 1 182 ? -14.540 10.183 -13.049 1.00 9.33 354 THR A N 1
ATOM 1376 C CA . THR A 1 182 ? -13.941 8.861 -12.890 1.00 10.05 354 THR A CA 1
ATOM 1377 C C . THR A 1 182 ? -13.450 8.660 -11.461 1.00 9.27 354 THR A C 1
ATOM 1378 O O . THR A 1 182 ? -13.676 7.603 -10.854 1.00 9.24 354 THR A O 1
ATOM 1382 N N . ILE A 1 183 ? -12.779 9.668 -10.902 1.00 7.81 355 ILE A N 1
ATOM 1383 C CA . ILE A 1 183 ? -12.273 9.546 -9.539 1.00 7.96 355 ILE A CA 1
ATOM 1384 C C . ILE A 1 183 ? -13.428 9.481 -8.544 1.00 8.50 355 ILE A C 1
ATOM 1385 O O . ILE A 1 183 ? -13.359 8.764 -7.537 1.00 8.99 355 ILE A O 1
ATOM 1390 N N . ALA A 1 184 ? -14.498 10.244 -8.793 1.00 8.37 356 ALA A N 1
ATOM 1391 C CA . ALA A 1 184 ? -15.703 10.108 -7.974 1.00 9.17 356 ALA A CA 1
ATOM 1392 C C . ALA A 1 184 ? -16.221 8.677 -8.005 1.00 9.55 356 ALA A C 1
ATOM 1393 O O . ALA A 1 184 ? -16.650 8.139 -6.978 1.00 9.48 356 ALA A O 1
ATOM 1395 N N . GLY A 1 185 ? -16.172 8.039 -9.174 1.00 9.54 357 GLY A N 1
ATOM 1396 C CA . GLY A 1 185 ? -16.614 6.661 -9.274 1.00 9.36 357 GLY A CA 1
ATOM 1397 C C . GLY A 1 185 ? -15.735 5.713 -8.485 1.00 8.68 357 GLY A C 1
ATOM 1398 O O . GLY A 1 185 ? -16.227 4.750 -7.894 1.00 8.83 357 GLY A O 1
ATOM 1399 N N . VAL A 1 186 ? -14.421 5.965 -8.469 1.00 8.04 358 VAL A N 1
ATOM 1400 C CA . VAL A 1 186 ? -13.498 5.107 -7.722 1.00 8.55 358 VAL A CA 1
ATOM 1401 C C . VAL A 1 186 ? -13.774 5.207 -6.228 1.00 9.20 358 VAL A C 1
ATOM 1402 O O . VAL A 1 186 ? -14.029 4.205 -5.547 1.00 7.43 358 VAL A O 1
ATOM 1406 N N . ILE A 1 187 ? -13.693 6.424 -5.687 1.00 7.83 359 ILE A N 1
ATOM 1407 C CA . ILE A 1 187 ? -13.902 6.613 -4.254 1.00 8.64 359 ILE A CA 1
ATOM 1408 C C . ILE A 1 187 ? -15.329 6.260 -3.865 1.00 9.03 359 ILE A C 1
ATOM 1409 O O . ILE A 1 187 ? -15.563 5.637 -2.820 1.00 8.86 359 ILE A O 1
ATOM 1414 N N . GLY A 1 188 ? -16.298 6.658 -4.690 1.00 7.90 360 GLY A N 1
ATOM 1415 C CA . GLY A 1 188 ? -17.694 6.386 -4.370 1.00 10.19 360 GLY A CA 1
ATOM 1416 C C . GLY A 1 188 ? -18.015 4.904 -4.357 1.00 9.12 360 GLY A C 1
ATOM 1417 O O . GLY A 1 188 ? -18.714 4.417 -3.464 1.00 10.03 360 GLY A O 1
ATOM 1418 N N . ALA A 1 189 ? -17.496 4.159 -5.336 1.00 7.81 361 ALA A N 1
ATOM 1419 C CA . ALA A 1 189 ? -17.765 2.724 -5.374 1.00 7.26 361 ALA A CA 1
ATOM 1420 C C . ALA A 1 189 ? -17.211 2.021 -4.136 1.00 9.34 361 ALA A C 1
ATOM 1421 O O . ALA A 1 189 ? -17.876 1.150 -3.560 1.00 7.73 361 ALA A O 1
ATOM 1423 N N . ALA A 1 190 ? -15.989 2.384 -3.717 1.00 6.91 362 ALA A N 1
ATOM 1424 C CA . ALA A 1 190 ? -15.388 1.773 -2.535 1.00 8.30 362 ALA A CA 1
ATOM 1425 C C . ALA A 1 190 ? -16.145 2.161 -1.271 1.00 8.25 362 ALA A C 1
ATOM 1426 O O . ALA A 1 190 ? -16.403 1.311 -0.405 1.00 7.69 362 ALA A O 1
ATOM 1428 N N . ALA A 1 191 ? -16.508 3.442 -1.144 1.00 8.90 363 ALA A N 1
ATOM 1429 C CA . ALA A 1 191 ? -17.260 3.874 0.031 1.00 8.42 363 ALA A CA 1
ATOM 1430 C C . ALA A 1 191 ? -18.600 3.160 0.096 1.00 9.32 363 ALA A C 1
ATOM 1431 O O . ALA A 1 191 ? -19.037 2.729 1.174 1.00 10.84 363 ALA A O 1
ATOM 1433 N N . ALA A 1 192 ? -19.269 3.045 -1.052 1.00 8.36 364 ALA A N 1
ATOM 1434 C CA . ALA A 1 192 ? -20.546 2.342 -1.119 1.00 8.56 364 ALA A CA 1
ATOM 1435 C C . ALA A 1 192 ? -20.366 0.865 -0.800 1.00 10.38 364 ALA A C 1
ATOM 1436 O O . ALA A 1 192 ? -21.151 0.284 -0.041 1.00 10.94 364 ALA A O 1
ATOM 1438 N N . TYR A 1 193 ? -19.324 0.240 -1.368 1.00 8.01 365 TYR A N 1
ATOM 1439 C CA . TYR A 1 193 ? -19.040 -1.158 -1.070 1.00 9.19 365 TYR A CA 1
ATOM 1440 C C . TYR A 1 193 ? -18.902 -1.388 0.430 1.00 10.28 365 TYR A C 1
ATOM 1441 O O . TYR A 1 193 ? -19.418 -2.377 0.966 1.00 11.37 365 TYR A O 1
ATOM 1450 N N . ASN A 1 194 ? -18.233 -0.471 1.128 1.00 7.35 366 ASN A N 1
ATOM 1451 C CA . ASN A 1 194 ? -18.067 -0.599 2.569 1.00 9.48 366 ASN A CA 1
ATOM 1452 C C . ASN A 1 194 ? -19.373 -0.453 3.339 1.00 13.30 366 ASN A C 1
ATOM 1453 O O . ASN A 1 194 ? -19.390 -0.751 4.538 1.00 10.55 366 ASN A O 1
ATOM 1458 N N . ASP A 1 195 ? -20.453 -0.014 2.691 1.00 10.79 367 ASP A N 1
ATOM 1459 C CA . ASP A 1 195 ? -21.779 0.032 3.301 1.00 9.85 367 ASP A CA 1
ATOM 1460 C C . ASP A 1 195 ? -22.673 -1.129 2.875 1.00 10.35 367 ASP A C 1
ATOM 1461 O O . ASP A 1 195 ? -23.882 -1.088 3.140 1.00 17.26 367 ASP A O 1
ATOM 1466 N N . THR A 1 196 ? -22.129 -2.143 2.193 1.00 9.71 368 THR A N 1
ATOM 1467 C CA . THR A 1 196 ? -22.860 -3.355 1.837 1.00 8.97 368 THR A CA 1
ATOM 1468 C C . THR A 1 196 ? -22.623 -4.448 2.867 1.00 8.94 368 THR A C 1
ATOM 1469 O O . THR A 1 196 ? -21.662 -4.396 3.636 1.00 10.12 368 THR A O 1
ATOM 1473 N N . PRO A 1 197 ? -23.482 -5.471 2.900 1.00 11.76 369 PRO A N 1
ATOM 1474 C CA . PRO A 1 197 ? -23.220 -6.602 3.801 1.00 11.05 369 PRO A CA 1
ATOM 1475 C C . PRO A 1 197 ? -21.871 -7.250 3.556 1.00 10.91 369 PRO A C 1
ATOM 1476 O O . PRO A 1 197 ? -21.148 -7.558 4.509 1.00 11.18 369 PRO A O 1
ATOM 1480 N N . ALA A 1 198 ? -21.496 -7.435 2.291 1.00 11.71 370 ALA A N 1
ATOM 1481 C CA . ALA A 1 198 ? -20.196 -8.024 1.993 1.00 10.54 370 ALA A CA 1
ATOM 1482 C C . ALA A 1 198 ? -19.068 -7.155 2.517 1.00 10.10 370 ALA A C 1
ATOM 1483 O O . ALA A 1 198 ? -18.070 -7.668 3.032 1.00 10.79 370 ALA A O 1
ATOM 1485 N N . GLY A 1 199 ? -19.208 -5.831 2.387 1.00 11.24 371 GLY A N 1
ATOM 1486 C CA . GLY A 1 199 ? -18.202 -4.909 2.888 1.00 10.29 371 GLY A CA 1
ATOM 1487 C C . GLY A 1 199 ? -18.127 -4.822 4.403 1.00 10.97 371 GLY A C 1
ATOM 1488 O O . GLY A 1 199 ? -17.108 -4.371 4.937 1.00 13.25 371 GLY A O 1
ATOM 1489 N N . GLN A 1 200 ? -19.189 -5.213 5.113 1.00 10.72 372 GLN A N 1
ATOM 1490 C CA . GLN A 1 200 ? -19.075 -5.308 6.567 1.00 13.73 372 GLN A CA 1
ATOM 1491 C C . GLN A 1 200 ? -18.090 -6.396 6.966 1.00 15.08 372 GLN A C 1
ATOM 1492 O O . GLN A 1 200 ? -17.319 -6.227 7.917 1.00 14.96 372 GLN A O 1
ATOM 1498 N N . GLN A 1 201 ? -18.105 -7.522 6.251 1.00 10.67 373 GLN A N 1
ATOM 1499 C CA . GLN A 1 201 ? -17.177 -8.607 6.543 1.00 12.03 373 GLN A CA 1
ATOM 1500 C C . GLN A 1 201 ? -15.783 -8.346 5.984 1.00 11.63 373 GLN A C 1
ATOM 1501 O O . GLN A 1 201 ? -14.782 -8.677 6.632 1.00 13.18 373 GLN A O 1
ATOM 1507 N N . TYR A 1 202 ? -15.689 -7.768 4.783 1.00 11.44 374 TYR A N 1
ATOM 1508 C CA . TYR A 1 202 ? -14.411 -7.544 4.105 1.00 10.39 374 TYR A CA 1
ATOM 1509 C C . TYR A 1 202 ? -14.235 -6.065 3.773 1.00 10.78 374 TYR A C 1
ATOM 1510 O O . TYR A 1 202 ? -14.254 -5.673 2.598 1.00 8.95 374 TYR A O 1
ATOM 1519 N N . PRO A 1 203 ? -14.041 -5.220 4.779 1.00 10.25 375 PRO A N 1
ATOM 1520 C CA . PRO A 1 203 ? -13.971 -3.776 4.520 1.00 9.12 375 PRO A CA 1
ATOM 1521 C C . PRO A 1 203 ? -12.689 -3.384 3.796 1.00 11.21 375 PRO A C 1
ATOM 1522 O O . PRO A 1 203 ? -11.597 -3.864 4.117 1.00 11.11 375 PRO A O 1
ATOM 1526 N N . VAL A 1 204 ? -12.835 -2.488 2.824 1.00 10.03 376 VAL A N 1
ATOM 1527 C CA . VAL A 1 204 ? -11.688 -1.909 2.129 1.00 8.91 376 VAL A CA 1
ATOM 1528 C C . VAL A 1 204 ? -11.097 -0.820 3.016 1.00 10.15 376 VAL A C 1
ATOM 1529 O O . VAL A 1 204 ? -11.779 0.145 3.376 1.00 11.86 376 VAL A O 1
ATOM 1533 N N . GLN A 1 205 ? -9.824 -0.983 3.377 1.00 9.12 377 GLN A N 1
ATOM 1534 C CA . GLN A 1 205 ? -9.133 -0.092 4.294 1.00 10.22 377 GLN A CA 1
ATOM 1535 C C . GLN A 1 205 ? -8.074 0.746 3.595 1.00 9.90 377 GLN A C 1
ATOM 1536 O O . GLN A 1 205 ? -7.473 1.623 4.220 1.00 12.02 377 GLN A O 1
ATOM 1542 N N . GLY A 1 206 ? -7.889 0.547 2.300 1.00 9.10 378 GLY A N 1
ATOM 1543 C CA . GLY A 1 206 ? -6.997 1.384 1.525 1.00 10.36 378 GLY A CA 1
ATOM 1544 C C . GLY A 1 206 ? -7.234 1.122 0.059 1.00 9.08 378 GLY A C 1
ATOM 1545 O O . GLY A 1 206 ? -7.769 0.077 -0.319 1.00 9.04 378 GLY A O 1
ATOM 1546 N N . LEU A 1 207 ? -6.867 2.099 -0.759 1.00 6.66 379 LEU A N 1
ATOM 1547 C CA . LEU A 1 207 ? -6.853 1.935 -2.207 1.00 7.64 379 LEU A CA 1
ATOM 1548 C C . LEU A 1 207 ? -5.425 2.089 -2.694 1.00 7.17 379 LEU A C 1
ATOM 1549 O O . LEU A 1 207 ? -4.715 2.997 -2.254 1.00 10.46 379 LEU A O 1
ATOM 1554 N N . ARG A 1 208 ? -5.009 1.212 -3.603 1.00 7.31 380 ARG A N 1
ATOM 1555 C CA . ARG A 1 208 ? -3.697 1.299 -4.239 1.00 6.83 380 ARG A CA 1
ATOM 1556 C C . ARG A 1 208 ? -3.939 1.660 -5.698 1.00 7.44 380 ARG A C 1
ATOM 1557 O O . ARG A 1 208 ? -4.495 0.861 -6.454 1.00 8.20 380 ARG A O 1
ATOM 1565 N N . LEU A 1 209 ? -3.509 2.854 -6.088 1.00 9.88 381 LEU A N 1
ATOM 1566 C CA . LEU A 1 209 ? -3.923 3.471 -7.330 1.00 8.59 381 LEU A CA 1
ATOM 1567 C C . LEU A 1 209 ? -2.726 3.719 -8.233 1.00 7.53 381 LEU A C 1
ATOM 1568 O O . LEU A 1 209 ? -1.663 4.113 -7.747 1.00 8.60 381 LEU A O 1
ATOM 1573 N N . PRO A 1 210 ? -2.876 3.545 -9.535 1.00 9.94 382 PRO A N 1
ATOM 1574 C CA . PRO A 1 210 ? -1.953 4.164 -10.484 1.00 10.31 382 PRO A CA 1
ATOM 1575 C C . PRO A 1 210 ? -2.396 5.604 -10.697 1.00 10.96 382 PRO A C 1
ATOM 1576 O O . PRO A 1 210 ? -3.390 6.057 -10.139 1.00 11.50 382 PRO A O 1
ATOM 1580 N N . LEU A 1 211 ? -1.658 6.322 -11.533 1.00 11.39 383 LEU A N 1
ATOM 1581 C CA . LEU A 1 211 ? -2.207 7.556 -12.087 1.00 11.12 383 LEU A CA 1
ATOM 1582 C C . LEU A 1 211 ? -3.144 7.143 -13.213 1.00 9.87 383 LEU A C 1
ATOM 1583 O O . LEU A 1 211 ? -2.703 6.744 -14.293 1.00 10.90 383 LEU A O 1
ATOM 1588 N N . LEU A 1 212 ? -4.446 7.162 -12.940 1.00 10.40 384 LEU A N 1
ATOM 1589 C CA . LEU A 1 212 ? -5.403 6.699 -13.932 1.00 8.42 384 LEU A CA 1
ATOM 1590 C C . LEU A 1 212 ? -5.315 7.571 -15.177 1.00 9.01 384 LEU A C 1
ATOM 1591 O O . LEU A 1 212 ? -5.054 8.776 -15.093 1.00 9.75 384 LEU A O 1
ATOM 1596 N N . GLY A 1 213 ? -5.495 6.942 -16.336 1.00 10.83 385 GLY A N 1
ATOM 1597 C CA . GLY A 1 213 ? -5.329 7.616 -17.604 1.00 11.30 385 GLY A CA 1
ATOM 1598 C C . GLY A 1 213 ? -3.897 7.901 -17.997 1.00 11.27 385 GLY A C 1
ATOM 1599 O O . GLY A 1 213 ? -3.672 8.484 -19.063 1.00 12.18 385 GLY A O 1
ATOM 1600 N N . GLY A 1 214 ? -2.923 7.509 -17.183 1.00 10.01 386 GLY A N 1
ATOM 1601 C CA . GLY A 1 214 ? -1.539 7.898 -17.380 1.00 12.51 386 GLY A CA 1
ATOM 1602 C C . GLY A 1 214 ? -0.685 6.966 -18.199 1.00 19.37 386 GLY A C 1
ATOM 1603 O O . GLY A 1 214 ? 0.505 7.249 -18.404 1.00 25.07 386 GLY A O 1
ATOM 1604 N N . GLY A 1 215 ? -1.243 5.863 -18.677 1.00 19.06 387 GLY A N 1
ATOM 1605 C CA . GLY A 1 215 ? -0.489 4.950 -19.509 1.00 23.10 387 GLY A CA 1
ATOM 1606 C C . GLY A 1 215 ? -0.800 5.173 -20.968 1.00 19.96 387 GLY A C 1
ATOM 1607 O O . GLY A 1 215 ? -0.783 6.312 -21.446 1.00 21.35 387 GLY A O 1
ATOM 1608 N N . ILE A 1 216 ? -1.129 4.090 -21.675 1.00 20.67 388 ILE A N 1
ATOM 1609 C CA . ILE A 1 216 ? -1.420 4.182 -23.096 1.00 21.21 388 ILE A CA 1
ATOM 1610 C C . ILE A 1 216 ? -2.613 5.089 -23.365 1.00 19.76 388 ILE A C 1
ATOM 1611 O O . ILE A 1 216 ? -2.757 5.603 -24.478 1.00 19.92 388 ILE A O 1
ATOM 1616 N N . PHE A 1 217 ? -3.458 5.336 -22.356 1.00 15.98 389 PHE A N 1
ATOM 1617 C CA . PHE A 1 217 ? -4.621 6.195 -22.558 1.00 12.73 389 PHE A CA 1
ATOM 1618 C C . PHE A 1 217 ? -4.236 7.662 -22.721 1.00 13.98 389 PHE A C 1
ATOM 1619 O O . PHE A 1 217 ? -5.025 8.445 -23.254 1.00 13.02 389 PHE A O 1
ATOM 1627 N N . ARG A 1 218 ? -3.063 8.073 -22.240 1.00 15.23 390 ARG A N 1
ATOM 1628 C CA . ARG A 1 218 ? -2.832 9.512 -22.187 1.00 14.87 390 ARG A CA 1
ATOM 1629 C C . ARG A 1 218 ? -2.531 10.089 -23.560 1.00 15.82 390 ARG A C 1
ATOM 1630 O O . ARG A 1 218 ? -2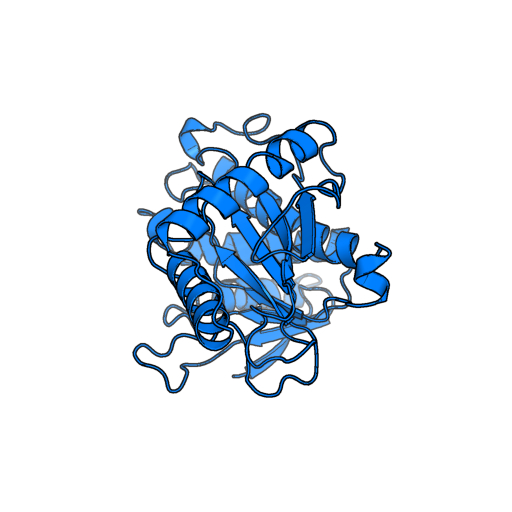.778 11.279 -23.788 1.00 13.83 390 ARG A O 1
ATOM 1638 N N . ARG A 1 219 ? -2.081 9.247 -24.488 1.00 16.54 391 ARG A N 1
ATOM 1639 C CA . ARG A 1 219 ? -1.698 9.675 -25.824 1.00 17.47 391 ARG A CA 1
ATOM 1640 C C . ARG A 1 219 ? -0.728 10.840 -25.716 1.00 16.39 391 ARG A C 1
ATOM 1641 O O . ARG A 1 219 ? 0.367 10.672 -25.170 1.00 21.73 391 ARG A O 1
ATOM 1649 N N . ASN A 1 220 ? -1.098 12.024 -26.189 1.00 15.47 392 ASN A N 1
ATOM 1650 C CA . ASN A 1 220 ? -0.127 13.107 -26.212 1.00 19.28 392 ASN A CA 1
ATOM 1651 C C . ASN A 1 220 ? -0.363 14.123 -25.102 1.00 16.94 392 ASN A C 1
ATOM 1652 O O . ASN A 1 220 ? 0.237 15.202 -25.120 1.00 16.11 392 ASN A O 1
ATOM 1657 N N . ARG A 1 221 ? -1.181 13.781 -24.105 1.00 12.87 393 ARG A N 1
ATOM 1658 C CA . ARG A 1 221 ? -1.432 14.675 -22.981 1.00 11.91 393 ARG A CA 1
ATOM 1659 C C . ARG A 1 221 ? -0.312 14.589 -21.947 1.00 11.32 393 ARG A C 1
ATOM 1660 O O . ARG A 1 221 ? 0.234 13.514 -21.693 1.00 13.30 393 ARG A O 1
ATOM 1668 N N . SER A 1 222 ? 0.021 15.731 -21.343 1.00 13.42 394 SER A N 1
ATOM 1669 C CA . SER A 1 222 ? 1.098 15.770 -20.363 1.00 13.82 394 SER A CA 1
ATOM 1670 C C . SER A 1 222 ? 0.703 15.047 -19.078 1.00 13.58 394 SER A C 1
ATOM 1671 O O . SER A 1 222 ? -0.454 15.072 -18.657 1.00 14.05 394 SER A O 1
ATOM 1674 N N . LEU A 1 223 ? 1.690 14.412 -18.440 1.00 15.70 395 LEU A N 1
ATOM 1675 C CA . LEU A 1 223 ? 1.455 13.846 -17.114 1.00 15.09 395 LEU A CA 1
ATOM 1676 C C . LEU A 1 223 ? 1.102 14.931 -16.102 1.00 18.87 395 LEU A C 1
ATOM 1677 O O . LEU A 1 223 ? 0.362 14.670 -15.143 1.00 14.69 395 LEU A O 1
ATOM 1682 N N . GLU A 1 224 ? 1.618 16.147 -16.303 1.00 17.53 396 GLU A N 1
ATOM 1683 C CA . GLU A 1 224 ? 1.301 17.264 -15.416 1.00 18.08 396 GLU A CA 1
ATOM 1684 C C . GLU A 1 224 ? -0.191 17.567 -15.404 1.00 15.46 396 GLU A C 1
ATOM 1685 O O . GLU A 1 224 ? -0.782 17.772 -14.335 1.00 15.50 396 GLU A O 1
ATOM 1691 N N . SER A 1 225 ? -0.822 17.623 -16.582 1.00 14.53 397 SER A N 1
ATOM 1692 C CA . SER A 1 225 ? -2.245 17.932 -16.597 1.00 13.05 397 SER A CA 1
ATOM 1693 C C . SER A 1 225 ? -3.043 16.822 -15.942 1.00 11.15 397 SER A C 1
ATOM 1694 O O . SER A 1 225 ? -4.042 17.098 -15.275 1.00 12.83 397 SER A O 1
ATOM 1697 N N . ILE A 1 226 ? -2.610 15.571 -16.120 1.00 10.82 398 ILE A N 1
ATOM 1698 C CA . ILE A 1 226 ? -3.325 14.442 -15.530 1.00 9.72 398 ILE A CA 1
ATOM 1699 C C . ILE A 1 226 ? -3.155 14.429 -14.017 1.00 9.16 398 ILE A C 1
ATOM 1700 O O . ILE A 1 226 ? -4.102 14.142 -13.275 1.00 11.54 398 ILE A O 1
ATOM 1705 N N . GLY A 1 227 ? -1.952 14.739 -13.528 1.00 11.26 399 GLY A N 1
ATOM 1706 C CA . GLY A 1 227 ? -1.767 14.857 -12.088 1.00 12.74 399 GLY A CA 1
ATOM 1707 C C . GLY A 1 227 ? -2.627 15.950 -11.474 1.00 10.28 399 GLY A C 1
ATOM 1708 O O . GLY A 1 227 ? -3.114 15.816 -10.352 1.00 10.43 399 GLY A O 1
ATOM 1709 N N . ARG A 1 228 ? -2.817 17.055 -12.198 1.00 11.16 400 ARG A N 1
ATOM 1710 C CA . ARG A 1 228 ? -3.692 18.108 -11.690 1.00 10.81 400 ARG A CA 1
ATOM 1711 C C . ARG A 1 228 ? -5.145 17.647 -11.650 1.00 10.87 400 ARG A C 1
ATOM 1712 O O . ARG A 1 228 ? -5.864 17.929 -10.686 1.00 11.00 400 ARG A O 1
ATOM 1720 N N . ALA A 1 229 ? -5.599 16.950 -12.699 1.00 9.23 401 ALA A N 1
ATOM 1721 C CA . ALA A 1 229 ? -6.959 16.434 -12.708 1.00 9.98 401 ALA A CA 1
ATOM 1722 C C . ALA A 1 229 ? -7.161 15.427 -11.587 1.00 9.61 401 ALA A C 1
ATOM 1723 O O . ALA A 1 229 ? -8.214 15.402 -10.947 1.00 11.25 401 ALA A O 1
ATOM 1725 N N . ASN A 1 230 ? -6.153 14.594 -11.328 1.00 8.74 402 ASN A N 1
ATOM 1726 C CA . ASN A 1 230 ? -6.278 13.610 -10.257 1.00 8.17 402 ASN A CA 1
ATOM 1727 C C . ASN A 1 230 ? -6.373 14.282 -8.896 1.00 9.91 402 ASN A C 1
ATOM 1728 O O . ASN A 1 230 ? -7.163 13.867 -8.039 1.00 9.27 402 ASN A O 1
ATOM 1733 N N . ALA A 1 231 ? -5.580 15.325 -8.674 1.00 8.55 403 ALA A N 1
ATOM 1734 C CA . ALA A 1 231 ? -5.615 16.002 -7.385 1.00 8.47 403 ALA A CA 1
ATOM 1735 C C . ALA A 1 231 ? -6.966 16.661 -7.153 1.00 8.79 403 ALA A C 1
ATOM 1736 O O . ALA A 1 231 ? -7.535 16.564 -6.057 1.00 9.24 403 ALA A O 1
ATOM 1738 N N . GLU A 1 232 ? -7.505 17.332 -8.177 1.00 8.73 404 GLU A N 1
ATOM 1739 C CA . GLU A 1 232 ? -8.802 17.984 -8.019 1.00 10.04 404 GLU A CA 1
ATOM 1740 C C . GLU A 1 232 ? -9.911 16.948 -7.874 1.00 10.48 404 GLU A C 1
ATOM 1741 O O . GLU A 1 232 ? -10.763 17.055 -6.983 1.00 11.05 404 GLU A O 1
ATOM 1747 N N . GLY A 1 233 ? -9.892 15.915 -8.717 1.00 10.07 405 GLY A N 1
ATOM 1748 C CA . GLY A 1 233 ? -10.928 14.899 -8.641 1.00 8.86 405 GLY A CA 1
ATOM 1749 C C . GLY A 1 233 ? -10.912 14.154 -7.320 1.00 8.13 405 GLY A C 1
ATOM 1750 O O . GLY A 1 233 ? -11.962 13.785 -6.793 1.00 8.11 405 GLY A O 1
ATOM 1751 N N . THR A 1 234 ? -9.719 13.918 -6.772 1.00 7.24 406 THR A N 1
ATOM 1752 C CA . THR A 1 234 ? -9.613 13.198 -5.504 1.00 8.04 406 THR A CA 1
ATOM 1753 C C . THR A 1 234 ? -10.109 14.058 -4.348 1.00 7.46 406 THR A C 1
ATOM 1754 O O . THR A 1 234 ? -10.846 13.579 -3.477 1.00 8.42 406 THR A O 1
ATOM 1758 N N . SER A 1 235 ? -9.735 15.338 -4.341 1.00 9.31 407 SER A N 1
ATOM 1759 C CA . SER A 1 235 ? -10.226 16.251 -3.316 1.00 9.63 407 SER A CA 1
ATOM 1760 C C . SER A 1 235 ? -11.743 16.308 -3.316 1.00 10.34 407 SER A C 1
ATOM 1761 O O . SER A 1 235 ? -12.384 16.200 -2.263 1.00 11.52 407 SER A O 1
ATOM 1764 N N . LEU A 1 236 ? -12.335 16.450 -4.504 1.00 8.17 408 LEU A N 1
ATOM 1765 C CA . LEU A 1 236 ? -13.787 16.540 -4.608 1.00 9.06 408 LEU A CA 1
ATOM 1766 C C . LEU A 1 236 ? -14.463 15.244 -4.191 1.00 11.27 408 LEU A C 1
ATOM 1767 O O . LEU A 1 236 ? -15.513 15.271 -3.541 1.00 9.95 408 LEU A O 1
ATOM 1772 N N . ALA A 1 237 ? -13.905 14.101 -4.599 1.00 9.51 409 ALA A N 1
ATOM 1773 C CA . ALA A 1 237 ? -14.508 12.821 -4.236 1.00 8.22 409 ALA A CA 1
ATOM 1774 C C . ALA A 1 237 ? -14.455 12.593 -2.732 1.00 9.12 409 ALA A C 1
ATOM 1775 O O . ALA A 1 237 ? -15.387 12.029 -2.147 1.00 9.25 409 ALA A O 1
ATOM 1777 N N . ILE A 1 238 ? -13.376 13.031 -2.085 1.00 9.46 410 ILE A N 1
ATOM 1778 C CA . ILE A 1 238 ? -13.274 12.857 -0.646 1.00 8.05 410 ILE A CA 1
ATOM 1779 C C . ILE A 1 238 ? -14.257 13.778 0.064 1.00 10.55 410 ILE A C 1
ATOM 1780 O O . ILE A 1 238 ? -14.869 13.395 1.069 1.00 12.04 410 ILE A O 1
ATOM 1785 N N . THR A 1 239 ? -14.458 14.986 -0.467 1.00 9.37 411 THR A N 1
ATOM 1786 C CA . THR A 1 239 ? -15.485 15.861 0.095 1.00 10.94 411 THR A CA 1
ATOM 1787 C C . THR A 1 239 ? -16.862 15.214 -0.007 1.00 11.76 411 THR A C 1
ATOM 1788 O O . THR A 1 239 ? -17.640 15.239 0.949 1.00 10.58 411 THR A O 1
ATOM 1792 N N . ARG A 1 240 ? -17.154 14.571 -1.134 1.00 8.01 412 ARG A N 1
ATOM 1793 C CA . ARG A 1 240 ? -18.475 13.972 -1.318 1.00 8.20 412 ARG A CA 1
ATOM 1794 C C . ARG A 1 240 ? -18.717 12.785 -0.382 1.00 11.27 412 ARG A C 1
ATOM 1795 O O . ARG A 1 240 ? -19.808 12.653 0.179 1.00 10.90 412 ARG A O 1
ATOM 1803 N N . TYR A 1 241 ? -17.735 11.895 -0.224 1.00 9.38 413 TYR A N 1
ATOM 1804 C CA . TYR A 1 241 ? -17.991 10.590 0.368 1.00 9.90 413 TYR A CA 1
ATOM 1805 C C . TYR A 1 241 ? -17.306 10.350 1.705 1.00 11.17 413 TYR A C 1
ATOM 1806 O O . TYR A 1 241 ? -17.689 9.408 2.409 1.00 11.64 413 TYR A O 1
ATOM 1815 N N . GLY A 1 242 ? -16.322 11.165 2.072 1.00 11.81 414 GLY A N 1
ATOM 1816 C CA . GLY A 1 242 ? -15.637 11.036 3.340 1.00 14.60 414 GLY A CA 1
ATOM 1817 C C . GLY A 1 242 ? -15.145 9.636 3.666 1.00 17.85 414 GLY A C 1
ATOM 1818 O O . GLY A 1 242 ? -15.409 9.105 4.750 1.00 18.18 414 GLY A O 1
ATOM 1819 N N . PRO A 1 243 ? -14.392 9.021 2.754 1.00 14.12 415 PRO A N 1
ATOM 1820 C CA . PRO A 1 243 ? -13.944 7.643 2.987 1.00 16.39 415 PRO A CA 1
ATOM 1821 C C . PRO A 1 243 ? -12.984 7.526 4.163 1.00 15.14 415 PRO A C 1
ATOM 1822 O O . PRO A 1 243 ? -12.176 8.417 4.437 1.00 16.94 415 PRO A O 1
ATOM 1826 N N . ASN A 1 244 ? -13.072 6.388 4.850 1.00 16.22 416 ASN A N 1
ATOM 1827 C CA . ASN A 1 244 ? -12.189 6.105 5.973 1.00 23.29 416 ASN A CA 1
ATOM 1828 C C . ASN A 1 244 ? -10.845 5.537 5.550 1.00 21.58 416 ASN A C 1
ATOM 1829 O O . ASN A 1 244 ? -9.932 5.473 6.380 1.00 27.18 416 ASN A O 1
ATOM 1834 N N . PHE A 1 245 ? -10.692 5.132 4.299 1.00 17.13 417 PHE A N 1
ATOM 1835 C CA . PHE A 1 245 ? -9.512 4.371 3.923 1.00 13.97 417 PHE A CA 1
ATOM 1836 C C . PHE A 1 245 ? -8.366 5.274 3.458 1.00 16.48 417 PHE A C 1
ATOM 1837 O O . PHE A 1 245 ? -8.554 6.434 3.094 1.00 17.40 417 PHE A O 1
ATOM 1845 N N . GLU A 1 246 ? -7.158 4.724 3.490 1.00 11.26 418 GLU A N 1
ATOM 1846 C CA . GLU A 1 246 ? -6.006 5.476 3.018 1.00 10.82 418 GLU A CA 1
ATOM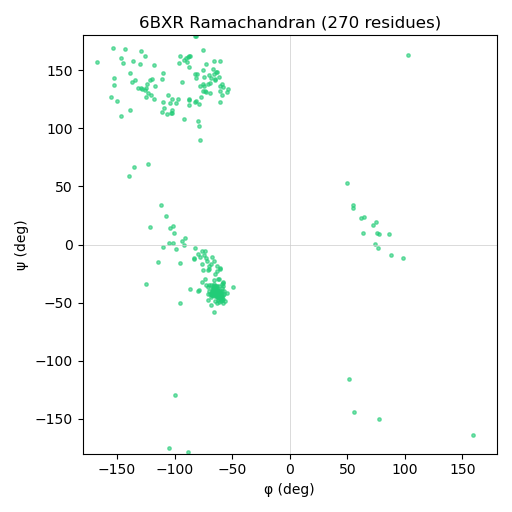 1847 C C . GLU A 1 246 ? -5.843 5.302 1.513 1.00 11.16 418 GLU A C 1
ATOM 1848 O O . GLU A 1 246 ? -6.419 4.400 0.898 1.00 10.64 418 GLU A O 1
ATOM 1854 N N . LEU A 1 247 ? -5.082 6.212 0.916 1.00 10.88 419 LEU A N 1
ATOM 1855 C CA . LEU A 1 247 ? -4.759 6.168 -0.503 1.00 9.61 419 LEU A CA 1
ATOM 1856 C C . LEU A 1 247 ? -3.285 5.849 -0.668 1.00 10.20 419 LEU A C 1
ATOM 1857 O O . LEU A 1 247 ? -2.451 6.305 0.121 1.00 14.69 419 LEU A O 1
ATOM 1862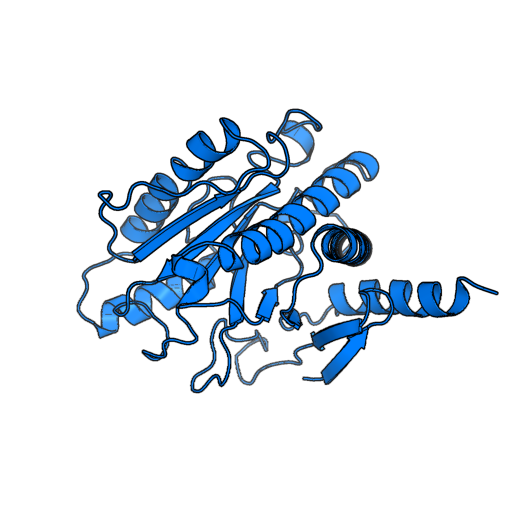 N N . GLN A 1 248 ? -2.967 5.048 -1.678 1.00 9.38 420 GLN A N 1
ATOM 1863 C CA . GLN A 1 248 ? -1.584 4.739 -2.003 1.00 10.03 420 GLN A CA 1
ATOM 1864 C C . GLN A 1 248 ? -1.403 4.931 -3.499 1.00 10.45 420 GLN A C 1
ATOM 1865 O O . GLN A 1 248 ? -2.256 4.507 -4.285 1.00 13.61 420 GLN A O 1
ATOM 1871 N N . TYR A 1 249 ? -0.325 5.589 -3.893 1.00 8.47 421 TYR A N 1
ATOM 1872 C CA . TYR A 1 249 ? -0.033 5.779 -5.307 1.00 8.30 421 TYR A CA 1
ATOM 1873 C C . TYR A 1 249 ? 1.174 4.933 -5.663 1.00 8.78 421 TYR A C 1
ATOM 1874 O O . TYR A 1 249 ? 2.235 5.071 -5.051 1.00 9.43 421 TYR A O 1
ATOM 1883 N N . MET A 1 250 ? 0.994 4.052 -6.637 1.00 10.88 422 MET A N 1
ATOM 1884 C CA . MET A 1 250 ? 2.050 3.160 -7.067 1.00 7.63 422 MET A CA 1
ATOM 1885 C C . MET A 1 250 ? 3.197 3.946 -7.696 1.00 9.89 422 MET A C 1
ATOM 1886 O O . MET A 1 250 ? 3.037 5.083 -8.136 1.00 9.18 422 MET A O 1
ATOM 1891 N N . TYR A 1 251 ? 4.376 3.331 -7.706 1.00 10.22 423 TYR A N 1
ATOM 1892 C CA . TYR A 1 251 ? 5.559 4.060 -8.143 1.00 15.05 423 TYR A CA 1
ATOM 1893 C C . TYR A 1 251 ? 5.422 4.532 -9.581 1.00 14.28 423 TYR A C 1
ATOM 1894 O O . TYR A 1 251 ? 5.065 3.764 -10.479 1.00 14.91 423 TYR A O 1
ATOM 1903 N N . ASP A 1 252 ? 5.730 5.803 -9.792 1.00 15.42 424 ASP A N 1
ATOM 1904 C CA . ASP A 1 252 ? 5.754 6.428 -11.102 1.00 16.07 424 ASP A CA 1
ATOM 1905 C C . ASP A 1 252 ? 6.975 7.336 -11.153 1.00 17.18 424 ASP A C 1
ATOM 1906 O O . ASP A 1 252 ? 7.054 8.299 -10.383 1.00 15.51 424 ASP A O 1
ATOM 1911 N N . PRO A 1 253 ? 7.959 7.062 -12.014 1.00 15.89 425 PRO A N 1
ATOM 1912 C CA . PRO A 1 253 ? 9.172 7.897 -12.003 1.00 15.48 425 PRO A CA 1
ATOM 1913 C C . PRO A 1 253 ? 8.904 9.340 -12.372 1.00 14.20 425 PRO A C 1
ATOM 1914 O O . PRO A 1 253 ? 9.723 10.209 -12.048 1.00 17.87 425 PRO A O 1
ATOM 1918 N N . SER A 1 254 ? 7.774 9.629 -13.017 1.00 13.73 426 SER A N 1
ATOM 1919 C CA . SER A 1 254 ? 7.393 11.008 -13.294 1.00 13.75 426 SER A CA 1
ATOM 1920 C C . SER A 1 254 ? 6.851 11.717 -12.060 1.00 13.93 426 SER A C 1
ATOM 1921 O O . SER A 1 254 ? 6.770 12.950 -12.056 1.00 15.71 426 SER A O 1
ATOM 1924 N N . ASN A 1 255 ? 6.467 10.969 -11.028 1.00 14.53 427 ASN A N 1
ATOM 1925 C CA . ASN A 1 255 ? 5.896 11.537 -9.807 1.00 11.25 427 ASN A CA 1
ATOM 1926 C C . ASN A 1 255 ? 4.679 12.415 -10.098 1.00 12.36 427 ASN A C 1
ATOM 1927 O O . ASN A 1 255 ? 4.412 13.382 -9.379 1.00 10.65 427 ASN A O 1
ATOM 1932 N N . ALA A 1 256 ? 3.912 12.086 -11.145 1.00 10.31 428 ALA A N 1
ATOM 1933 C CA . ALA A 1 256 ? 2.867 13.002 -11.592 1.00 11.29 428 ALA A CA 1
ATOM 1934 C C . ALA A 1 256 ? 1.738 13.138 -10.572 1.00 10.85 428 ALA A C 1
ATOM 1935 O O . ALA A 1 256 ? 1.259 14.248 -10.337 1.00 9.35 428 ALA A O 1
ATOM 1937 N N . ALA A 1 257 ? 1.274 12.031 -9.979 1.00 9.19 429 ALA A N 1
ATOM 1938 C CA . ALA A 1 257 ? 0.208 12.154 -8.990 1.00 9.14 429 ALA A CA 1
ATOM 1939 C C . ALA A 1 257 ? 0.697 12.914 -7.766 1.00 9.57 429 ALA A C 1
ATOM 1940 O O . ALA A 1 257 ? -0.025 13.756 -7.207 1.00 8.41 429 ALA A O 1
ATOM 1942 N N . LEU A 1 258 ? 1.935 12.630 -7.347 1.00 9.21 430 LEU A N 1
ATOM 1943 C CA . LEU A 1 258 ? 2.540 13.337 -6.226 1.00 8.81 430 LEU A CA 1
ATOM 1944 C C . LEU A 1 258 ? 2.577 14.838 -6.490 1.00 8.70 430 LEU A C 1
ATOM 1945 O O . LEU A 1 258 ? 2.142 15.640 -5.654 1.00 9.36 430 LEU A O 1
ATOM 1950 N N . HIS A 1 259 ? 3.086 15.236 -7.659 1.00 9.23 431 HIS A N 1
ATOM 1951 C CA . HIS A 1 259 ? 3.227 16.661 -7.950 1.00 10.58 431 HIS A CA 1
ATOM 1952 C C . HIS A 1 259 ? 1.882 17.363 -7.976 1.00 10.28 431 HIS A C 1
ATOM 1953 O O . HIS A 1 259 ? 1.772 18.510 -7.540 1.00 10.95 431 HIS A O 1
ATOM 1960 N N . GLY A 1 260 ? 0.853 16.708 -8.518 1.00 8.87 432 GLY A N 1
ATOM 1961 C CA . GLY A 1 260 ? -0.468 17.313 -8.497 1.00 9.47 432 GLY A CA 1
ATOM 1962 C C . GLY A 1 260 ? -0.954 17.557 -7.084 1.00 10.20 432 GLY A C 1
ATOM 1963 O O . GLY A 1 260 ? -1.532 18.609 -6.784 1.00 8.88 432 GLY A O 1
ATOM 1964 N N . LEU A 1 261 ? -0.716 16.594 -6.186 1.00 7.35 433 LEU A N 1
ATOM 1965 C CA . LEU A 1 261 ? -1.183 16.742 -4.811 1.00 8.95 433 LEU A CA 1
ATOM 1966 C C . LEU A 1 261 ? -0.351 17.765 -4.049 1.00 8.99 433 LEU A C 1
ATOM 1967 O O . LEU A 1 261 ? -0.885 18.487 -3.197 1.00 9.92 433 LEU A O 1
ATOM 1972 N N . GLN A 1 262 ? 0.953 17.847 -4.340 1.00 8.76 434 GLN A N 1
ATOM 1973 C CA . GLN A 1 262 ? 1.789 18.862 -3.696 1.00 9.65 434 GLN A CA 1
ATOM 1974 C C . GLN A 1 262 ? 1.322 20.266 -4.049 1.00 9.24 434 GLN A C 1
ATOM 1975 O O . GLN A 1 262 ? 1.261 21.150 -3.181 1.00 10.04 434 GLN A O 1
ATOM 1981 N N . GLU A 1 263 ? 1.030 20.496 -5.328 1.00 9.16 435 GLU A N 1
ATOM 1982 C CA . GLU A 1 263 ? 0.506 21.787 -5.760 1.00 9.40 435 GLU A CA 1
ATOM 1983 C C . GLU A 1 263 ? -0.807 22.107 -5.058 1.00 10.11 435 GLU A C 1
ATOM 1984 O O . GLU A 1 263 ? -0.996 23.226 -4.565 1.00 10.79 435 GLU A O 1
ATOM 1990 N N . ALA A 1 264 ? -1.711 21.126 -4.965 1.00 10.68 436 ALA A N 1
ATOM 1991 C CA . ALA A 1 264 ? -2.997 21.357 -4.306 1.00 10.85 436 ALA A CA 1
ATOM 1992 C C . ALA A 1 264 ? -2.826 21.566 -2.804 1.00 9.72 436 ALA A C 1
ATOM 1993 O O . ALA A 1 264 ? -3.564 22.349 -2.189 1.00 11.04 436 ALA A O 1
ATOM 1995 N N . GLU A 1 265 ? -1.862 20.871 -2.194 1.00 8.30 437 GLU A N 1
ATOM 1996 C CA . GLU A 1 265 ? -1.630 21.021 -0.759 1.00 9.34 437 GLU A CA 1
ATOM 1997 C C . GLU A 1 265 ? -1.151 22.429 -0.421 1.00 10.46 437 GLU A C 1
ATOM 1998 O O . GLU A 1 265 ? -1.648 23.057 0.525 1.00 9.68 437 GLU A 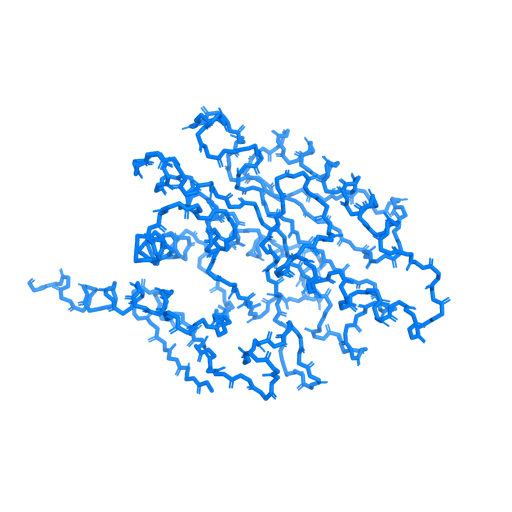O 1
ATOM 2004 N N . SER A 1 266 ? -0.156 22.928 -1.155 1.00 9.78 438 SER A N 1
ATOM 2005 C CA . SER A 1 266 ? 0.327 24.282 -0.888 1.00 8.86 438 SER A CA 1
ATOM 2006 C C . SER A 1 266 ? -0.771 25.310 -1.131 1.00 12.25 438 SER A C 1
ATOM 2007 O O . SER A 1 266 ? -0.911 26.273 -0.367 1.00 11.41 438 SER A O 1
ATOM 2010 N N . THR A 1 267 ? -1.568 25.115 -2.185 1.00 11.31 439 THR A N 1
ATOM 2011 C CA . THR A 1 267 ? -2.689 26.016 -2.443 1.00 10.77 439 THR A CA 1
ATOM 2012 C C . THR A 1 267 ? -3.666 26.009 -1.281 1.00 10.69 439 THR A C 1
ATOM 2013 O O . THR A 1 267 ? -4.168 27.065 -0.866 1.00 11.58 439 THR A O 1
ATOM 2017 N N . TYR A 1 268 ? -3.941 24.823 -0.739 1.00 10.57 440 TYR A N 1
ATOM 2018 C CA . TYR A 1 268 ? -4.835 24.715 0.404 1.00 14.06 440 TYR A CA 1
ATOM 2019 C C . TYR A 1 268 ? -4.281 25.465 1.610 1.00 12.82 440 TYR A C 1
ATOM 2020 O O . TYR A 1 268 ? -5.026 26.161 2.315 1.00 11.84 440 TYR A O 1
ATOM 2029 N N . LEU A 1 269 ? -2.974 25.338 1.860 1.00 11.22 441 LEU A N 1
ATOM 2030 C CA . LEU A 1 269 ? -2.374 26.060 2.983 1.00 10.44 441 LEU A CA 1
ATOM 2031 C C . LEU A 1 269 ? -2.585 27.556 2.869 1.00 12.31 441 LEU A C 1
ATOM 2032 O O . LEU A 1 269 ? -2.678 28.245 3.891 1.00 13.93 441 LEU A O 1
ATOM 2037 N N . ALA A 1 270 ? -2.635 28.078 1.646 1.00 10.57 442 ALA A N 1
ATOM 2038 C CA . ALA A 1 270 ? -2.719 29.513 1.412 1.00 11.71 442 ALA A CA 1
ATOM 2039 C C . ALA A 1 270 ? -4.146 30.019 1.252 1.00 17.11 442 ALA A C 1
ATOM 2040 O O . ALA A 1 270 ? -4.331 31.217 1.012 1.00 16.47 442 ALA A O 1
ATOM 2042 N N . SER A 1 271 ? -5.154 29.151 1.405 1.00 14.28 443 SER A N 1
ATOM 2043 C CA . SER A 1 271 ? -6.513 29.501 0.999 1.00 15.83 443 SER A CA 1
ATOM 2044 C C . SER A 1 271 ? -7.152 30.560 1.886 1.00 18.65 443 SER A C 1
ATOM 2045 O O . SER A 1 271 ? -8.141 31.171 1.472 1.00 22.66 443 SER A O 1
ATOM 2048 N N . ALA A 1 272 ? -6.635 30.781 3.090 1.00 18.32 444 ALA A N 1
ATOM 2049 C CA . ALA A 1 272 ? -7.178 31.796 3.983 1.00 19.73 444 ALA A CA 1
ATOM 2050 C C . ALA A 1 272 ? -6.352 33.073 3.993 1.00 20.17 444 ALA A C 1
ATOM 2051 O O . ALA A 1 272 ? -6.688 34.007 4.729 1.00 20.60 444 ALA A O 1
ATOM 2053 N N . ALA A 1 273 ? -5.284 33.136 3.205 1.00 18.29 445 ALA A N 1
ATOM 2054 C CA . ALA A 1 273 ? -4.441 34.329 3.150 1.00 22.89 445 ALA A CA 1
ATOM 2055 C C . ALA A 1 273 ? -4.604 35.052 1.817 1.00 25.02 445 ALA A C 1
ATOM 2056 O O . ALA A 1 273 ? -4.585 34.421 0.756 1.00 33.87 445 ALA A O 1
#

Solvent-accessible surface area: 12637 Å² total; per-residue (Å²): 80,140,74,71,96,14,48,12,0,89,38,16,40,0,74,26,32,28,93,30,194,111,196,49,7,135,12,50,16,14,38,88,86,24,137,65,13,15,0,0,0,0,35,4,19,38,48,1,56,0,9,65,59,62,35,10,12,94,3,7,110,33,3,29,78,14,0,136,146,91,68,45,188,21,34,74,119,77,0,27,121,34,0,38,173,9,0,91,44,0,24,181,130,0,47,163,46,70,37,141,41,14,57,23,100,99,66,75,88,16,44,0,11,58,84,6,3,0,12,0,21,47,41,25,35,116,108,12,107,95,108,64,1,13,56,39,0,0,0,0,0,0,0,9,4,56,95,52,0,5,6,127,60,43,106,33,4,3,0,1,0,0,0,0,3,0,22,5,59,4,71,98,186,24,2,42,82,0,0,67,17,0,5,3,0,1,2,3,0,0,22,32,0,34,122,22,120,15,1,118,123,44,44,4,75,0,0,4,9,20,21,0,4,17,53,160,43,74,154,147,29,57,39,112,34,0,1,118,11,4,4,86,1,3,29,77,1,7,104,152,75,53,20,160,6,22,0,2,9,22,51,38,103,39,62,5,8,44,96,5,1,90,79,28,32,73,91,114,137,58,89,108,128

Sequence (273 aa):
SQTVDLSCLSGTTVRFFGPSHHFGGFTPLYDPAPDKRVATVDAGANALFIGGGGLNGQFAKTLLEEAEKHGIRLTPEELSQHSQRIQQQSLLRRAVKSPGKLVELDTGVASPVFARSFGFVPVVPGLMWEESEVGPNVGVTFVHILKPEVTPYGNLNNNVMMYTVAPSGAAPDKTYSLAYKTTIAGVIGAAAAYNDTPAGQQYPVQGLRLPLLGGGIFRRNRSLESIGRANAEGTSLAITRYGPNFELQYMYDPSNAALHGLQEAESTYLASAA

Radius of gyration: 17.5 Å; Cα contacts (8 Å, |Δi|>4): 580; chains: 1; bounding box: 43×61×38 Å

B-factor: mean 15.68, std 7.13, range [5.71, 64.23]

Nearest PDB structures (foldseek):
  6bxr-assembly1_A  TM=1.004E+00  e=2.072E-56  Toxoplasma gondii
  6bxw-assembly1_A  TM=1.002E+00  e=3.768E-52  Toxoplasma gondii
  6bxt-assembly1_A  TM=9.861E-01  e=3.342E-37  Toxoplasma gondii
  6bxt-assembly2_B  TM=9.883E-01  e=4.375E-35  Toxoplasma gondii
  6bxt-assembly3_C  TM=9.833E-01  e=4.643E-35  Toxoplasma gondii

Organism: Toxoplasma gondii (NCBI:txid5811)

Secondary structure (DSSP, 8-state):
-EEEEEGGGTTEEEEE----SSGGGPPPSS-SS-SS-EEEEEE--TT--S-SSHHHHHHHHHHHHHHHHTT----HHHHHHHHHHHHHHHHHHHHHSTTS-EE--TTS--SSEEEEEEE-SS-TTTSS-HHHH-TTTT-EEEEEEPGGGSGGG-GGG-EEEEE-PPPTTS-HHHHHHHHHHHHHHHHHHHHHHTTSHHHHHS---EEEE--TT-SGGGTT--HHHHHHHHHHHHHHHHHHH---SEEEE---TT-HHHHHHHHHHHHHHTTT-

GO terms:
  GO:0005515 protein binding (F, IPI)
  GO:0020005 symbiont-containing vacuole membrane (C, IDA)
  GO:0030659 cytoplasmic vesicle membrane (C, IDA)
  GO:0020005 symbiont-containing vacuole membrane (C, EXP)